Protein AF-A0A7S3N6K5-F1 (afdb_monomer_lite)

Structure (mmCIF, N/CA/C/O backbone):
data_AF-A0A7S3N6K5-F1
#
_entry.id   AF-A0A7S3N6K5-F1
#
loop_
_atom_site.group_PDB
_atom_site.id
_atom_site.type_symbol
_atom_site.label_atom_id
_atom_site.label_alt_id
_atom_site.label_comp_id
_atom_site.label_asym_id
_atom_site.label_entity_id
_atom_site.label_seq_id
_atom_site.pdbx_PDB_ins_code
_atom_site.Cartn_x
_atom_site.Cartn_y
_atom_site.Cartn_z
_atom_site.occupancy
_atom_site.B_iso_or_equiv
_atom_site.auth_seq_id
_atom_site.auth_comp_id
_atom_site.auth_asym_id
_atom_site.auth_atom_id
_atom_site.pdbx_PDB_model_num
ATOM 1 N N . ALA A 1 1 ? -4.593 -6.592 -8.340 1.00 92.06 1 ALA A N 1
ATOM 2 C CA . ALA A 1 1 ? -4.758 -5.546 -7.316 1.00 92.06 1 ALA A CA 1
ATOM 3 C C . ALA A 1 1 ? -3.391 -4.955 -6.983 1.00 92.06 1 ALA A C 1
ATOM 5 O O . ALA A 1 1 ? -2.390 -5.570 -7.341 1.00 92.06 1 ALA A O 1
ATOM 6 N N . PHE A 1 2 ? -3.331 -3.772 -6.375 1.00 94.81 2 PHE A N 1
ATOM 7 C CA . PHE A 1 2 ? -2.085 -3.046 -6.118 1.00 94.81 2 PHE A CA 1
ATOM 8 C C . PHE A 1 2 ? -2.129 -2.334 -4.763 1.00 94.81 2 PHE A C 1
ATOM 10 O O . PHE A 1 2 ? -3.183 -1.854 -4.359 1.00 94.81 2 PHE A O 1
ATOM 17 N N . VAL A 1 3 ? -0.986 -2.231 -4.082 1.00 95.50 3 VAL A N 1
ATOM 18 C CA . VAL A 1 3 ? -0.843 -1.442 -2.851 1.00 95.50 3 VAL A CA 1
ATOM 19 C C . VAL A 1 3 ? 0.109 -0.280 -3.113 1.00 95.50 3 VAL A C 1
ATOM 21 O O . VAL A 1 3 ? 1.263 -0.493 -3.481 1.00 95.50 3 VAL A O 1
ATOM 24 N N . GLY A 1 4 ? -0.365 0.949 -2.917 1.00 93.94 4 GLY A N 1
ATOM 25 C CA . GLY A 1 4 ? 0.439 2.166 -3.001 1.00 93.94 4 GLY A CA 1
ATOM 26 C C . GLY A 1 4 ? 0.702 2.776 -1.627 1.00 93.94 4 GLY A C 1
ATOM 27 O O . GLY A 1 4 ? -0.124 2.669 -0.729 1.00 93.94 4 GLY A O 1
ATOM 28 N N . ASN A 1 5 ? 1.839 3.458 -1.465 1.00 92.31 5 ASN A N 1
ATOM 29 C CA . ASN A 1 5 ? 2.137 4.201 -0.235 1.00 92.31 5 ASN A CA 1
ATOM 30 C C . ASN A 1 5 ? 2.609 5.634 -0.478 1.00 92.31 5 ASN A C 1
ATOM 32 O O . ASN A 1 5 ? 2.053 6.553 0.103 1.00 92.31 5 ASN A O 1
ATOM 36 N N . ARG A 1 6 ? 3.642 5.858 -1.298 1.00 92.00 6 ARG A N 1
ATOM 37 C CA . ARG A 1 6 ? 4.212 7.202 -1.505 1.00 92.00 6 ARG A CA 1
ATOM 38 C C . ARG A 1 6 ? 3.355 8.023 -2.470 1.00 92.00 6 ARG A C 1
ATOM 40 O O . ARG A 1 6 ? 3.693 8.194 -3.634 1.00 92.00 6 ARG A O 1
ATOM 47 N N . ILE A 1 7 ? 2.227 8.487 -1.950 1.00 91.88 7 ILE A N 1
ATOM 48 C CA . ILE A 1 7 ? 1.296 9.441 -2.552 1.00 91.88 7 ILE A CA 1
ATOM 49 C C . ILE A 1 7 ? 1.279 10.651 -1.624 1.00 91.88 7 ILE A C 1
ATOM 51 O O . ILE A 1 7 ? 1.289 10.470 -0.406 1.00 91.88 7 ILE A O 1
ATOM 55 N N . SER A 1 8 ? 1.283 11.860 -2.184 1.00 90.00 8 SER A N 1
ATOM 56 C CA . SER A 1 8 ? 1.386 13.096 -1.404 1.00 90.00 8 SER A CA 1
ATOM 57 C C . SER A 1 8 ? 0.332 13.156 -0.302 1.00 90.00 8 SER A C 1
ATOM 59 O O . SER A 1 8 ? -0.826 12.834 -0.563 1.00 90.00 8 SER A O 1
ATOM 61 N N . ASN A 1 9 ? 0.699 13.576 0.911 1.00 82.94 9 ASN A N 1
ATOM 62 C CA . ASN A 1 9 ? -0.202 13.500 2.073 1.00 82.94 9 ASN A CA 1
ATOM 63 C C . ASN A 1 9 ? -1.521 14.259 1.856 1.00 82.94 9 ASN A C 1
ATOM 65 O O . ASN A 1 9 ? -2.594 13.724 2.140 1.00 82.94 9 ASN A O 1
ATOM 69 N N . ASP A 1 10 ? -1.464 15.447 1.254 1.00 84.00 10 ASP A N 1
ATOM 70 C CA . ASP A 1 10 ? -2.658 16.218 0.892 1.00 84.00 10 ASP A CA 1
ATOM 71 C C . ASP A 1 10 ? -3.525 15.492 -0.136 1.00 84.00 10 ASP A C 1
ATOM 73 O O . ASP A 1 10 ? -4.756 15.574 -0.111 1.00 84.00 10 ASP A O 1
ATOM 77 N N . TYR A 1 11 ? -2.886 14.756 -1.046 1.00 87.06 11 TYR A N 1
ATOM 78 C CA . TYR A 1 11 ? -3.584 13.963 -2.042 1.00 87.06 11 TYR A CA 1
ATOM 79 C C . TYR A 1 11 ? -4.215 12.724 -1.413 1.00 87.06 11 TYR A C 1
ATOM 81 O O . TYR A 1 11 ? -5.400 12.499 -1.628 1.00 87.06 11 TYR A O 1
ATOM 89 N N . LYS A 1 12 ? -3.505 11.999 -0.535 1.00 88.00 12 LYS A N 1
ATOM 90 C CA . LYS A 1 12 ? -4.086 10.917 0.276 1.00 88.00 12 LYS A CA 1
ATOM 91 C C . LYS A 1 12 ? -5.298 11.398 1.073 1.00 88.00 12 LYS A C 1
ATOM 93 O O . LYS A 1 12 ? -6.321 10.724 1.076 1.00 88.00 12 LYS A O 1
ATOM 98 N N . ALA A 1 13 ? -5.222 12.569 1.710 1.00 85.06 13 ALA A N 1
ATOM 99 C CA . ALA A 1 13 ? -6.326 13.126 2.494 1.00 85.06 13 ALA A CA 1
ATOM 100 C C . ALA A 1 13 ? -7.565 13.444 1.632 1.00 85.06 13 ALA A C 1
ATOM 102 O O . ALA A 1 13 ? -8.698 13.144 2.027 1.00 85.06 13 ALA A O 1
ATOM 103 N N . LYS A 1 14 ? -7.356 14.008 0.433 1.00 87.25 14 LYS A N 1
ATOM 104 C CA . LYS A 1 14 ? -8.427 14.257 -0.547 1.00 87.25 14 LYS A CA 1
ATOM 105 C C . LYS A 1 14 ? -9.008 12.951 -1.086 1.00 87.25 14 LYS A C 1
ATOM 107 O O . LYS A 1 14 ? -10.224 12.783 -1.082 1.00 87.25 14 LYS A O 1
ATOM 112 N N . MET A 1 15 ? -8.148 12.017 -1.490 1.00 86.50 15 MET A N 1
ATOM 113 C CA . MET A 1 15 ? -8.550 10.712 -2.014 1.00 86.50 15 MET A CA 1
ATOM 114 C C . MET A 1 15 ? -9.334 9.912 -0.986 1.00 86.50 15 MET A C 1
ATOM 116 O O . MET A 1 15 ? -10.384 9.389 -1.326 1.00 86.50 15 MET A O 1
ATOM 120 N N . ARG A 1 16 ? -8.901 9.898 0.277 1.00 84.00 16 ARG A N 1
ATOM 121 C CA . ARG A 1 16 ? -9.639 9.258 1.369 1.00 84.00 16 ARG A CA 1
ATOM 122 C C . ARG A 1 16 ? -11.065 9.780 1.467 1.00 84.00 16 ARG A C 1
ATOM 124 O O . ARG A 1 16 ? -11.998 8.994 1.537 1.00 84.00 16 ARG A O 1
ATOM 131 N N . THR A 1 17 ? -11.231 11.101 1.458 1.00 84.88 17 THR A N 1
ATOM 132 C CA . THR A 1 17 ? -12.557 11.729 1.551 1.00 84.88 17 THR A CA 1
ATOM 133 C C . THR A 1 17 ? -13.433 11.394 0.341 1.00 84.88 17 THR A C 1
ATOM 135 O O . THR A 1 17 ? -14.644 11.260 0.480 1.00 84.88 17 THR A O 1
ATOM 138 N N . GLN A 1 18 ? -12.837 11.278 -0.847 1.00 87.62 18 GLN A N 1
ATOM 139 C CA . GLN A 1 18 ? -13.583 11.122 -2.095 1.00 87.62 18 GLN A CA 1
ATOM 140 C C . GLN A 1 18 ? -13.839 9.661 -2.495 1.00 87.62 18 GLN A C 1
ATOM 142 O O . GLN A 1 18 ? -14.874 9.363 -3.086 1.00 87.62 18 GLN A O 1
ATOM 147 N N . TYR A 1 19 ? -12.898 8.765 -2.208 1.00 88.00 19 TYR A N 1
ATOM 148 C CA . TYR A 1 19 ? -12.863 7.397 -2.727 1.00 88.00 19 TYR A CA 1
ATOM 149 C C . TYR A 1 19 ? -12.609 6.335 -1.654 1.00 88.00 19 TYR A C 1
ATOM 151 O O . TYR A 1 19 ? -12.766 5.158 -1.955 1.00 88.00 19 TYR A O 1
ATOM 159 N N . GLY A 1 20 ? -12.219 6.723 -0.436 1.00 88.44 20 GLY A N 1
ATOM 160 C CA . GLY A 1 20 ? -11.698 5.792 0.564 1.00 88.44 20 GLY A CA 1
ATOM 161 C C . GLY A 1 20 ? -10.231 5.422 0.329 1.00 88.44 20 GLY A C 1
ATOM 162 O O . GLY A 1 20 ? -9.542 6.010 -0.509 1.00 88.44 20 GLY A O 1
ATOM 163 N N . TYR A 1 21 ? -9.735 4.455 1.099 1.00 89.31 21 TYR A N 1
ATOM 164 C CA . TYR A 1 21 ? -8.404 3.877 0.915 1.00 89.31 21 TYR A CA 1
ATOM 165 C C . TYR A 1 21 ? -8.391 2.784 -0.150 1.00 89.31 21 TYR A C 1
ATOM 167 O O . TYR A 1 21 ? -7.319 2.471 -0.668 1.00 89.31 21 TYR A O 1
ATOM 175 N N . ASN A 1 22 ? -9.558 2.235 -0.502 1.00 93.31 22 ASN A N 1
ATOM 176 C CA . ASN A 1 22 ? -9.718 1.251 -1.561 1.00 93.31 22 ASN A CA 1
ATOM 177 C C . ASN A 1 22 ? -10.520 1.839 -2.718 1.00 93.31 22 ASN A C 1
ATOM 179 O O . ASN A 1 22 ? -11.657 2.274 -2.561 1.00 93.31 22 ASN A O 1
ATOM 183 N N . PHE A 1 23 ? -9.942 1.816 -3.911 1.00 93.62 23 PHE A N 1
ATOM 184 C CA . PHE A 1 23 ? -10.594 2.330 -5.108 1.00 93.62 23 PHE A CA 1
ATOM 185 C C . PHE A 1 23 ? -10.110 1.600 -6.351 1.00 93.62 23 PHE A C 1
ATOM 187 O O . PHE A 1 23 ? -9.051 0.973 -6.377 1.00 93.62 23 PHE A O 1
ATOM 194 N N . VAL A 1 24 ? -10.900 1.679 -7.409 1.00 95.00 24 VAL A N 1
ATOM 195 C CA . VAL A 1 24 ? -10.515 1.217 -8.734 1.00 95.00 24 VAL A CA 1
ATOM 196 C C . VAL A 1 24 ? -9.669 2.308 -9.385 1.00 95.00 24 VAL A C 1
ATOM 198 O O . VAL A 1 24 ? -10.148 3.413 -9.634 1.00 95.00 24 VAL A O 1
ATOM 201 N N . TRP A 1 25 ? -8.392 2.024 -9.628 1.00 94.62 25 TRP A N 1
ATOM 202 C CA . TRP A 1 25 ? -7.505 2.907 -10.370 1.00 94.62 25 TRP A CA 1
ATOM 203 C C . TRP A 1 25 ? -7.644 2.651 -11.869 1.00 94.62 25 TRP A C 1
ATOM 205 O O . TRP A 1 25 ? -7.181 1.637 -12.397 1.00 94.62 25 TRP A O 1
ATOM 215 N N . ASP A 1 26 ? -8.246 3.618 -12.548 1.00 91.19 26 ASP A N 1
ATOM 216 C CA . ASP A 1 26 ? -8.286 3.719 -13.995 1.00 91.19 26 ASP A CA 1
ATOM 217 C C . ASP A 1 26 ? -7.058 4.497 -14.468 1.00 91.19 26 ASP A C 1
ATOM 219 O O . ASP A 1 26 ? -7.044 5.733 -14.540 1.00 91.19 26 ASP A O 1
ATOM 223 N N . GLY A 1 27 ? -6.007 3.755 -14.814 1.00 84.25 27 GLY A N 1
ATOM 224 C CA . GLY A 1 27 ? -4.855 4.324 -15.502 1.00 84.25 27 GLY A CA 1
ATOM 225 C C . GLY A 1 27 ? -5.235 4.969 -16.844 1.00 84.25 27 GLY A C 1
ATOM 226 O O . GLY A 1 27 ? -6.381 4.935 -17.302 1.00 84.25 27 GLY A O 1
ATOM 227 N N . HIS A 1 28 ? -4.250 5.551 -17.530 1.00 83.62 28 HIS A N 1
ATOM 228 C CA . HIS A 1 28 ? -4.499 6.154 -18.837 1.00 83.62 28 HIS A CA 1
ATOM 229 C C . HIS A 1 28 ? -5.000 5.103 -19.844 1.00 83.62 28 HIS A C 1
ATOM 231 O O . HIS A 1 28 ? -4.279 4.174 -20.210 1.00 83.62 28 HIS A O 1
ATOM 237 N N . GLN A 1 29 ? -6.220 5.281 -20.357 1.00 79.25 29 GLN A N 1
ATOM 238 C CA . GLN A 1 29 ? -6.797 4.378 -21.350 1.00 79.25 29 GLN A CA 1
ATOM 239 C C . GLN A 1 29 ? -6.196 4.629 -22.734 1.00 79.25 29 GLN A C 1
ATOM 241 O O . GLN A 1 29 ? -6.624 5.516 -23.470 1.00 79.25 29 GLN A O 1
ATOM 246 N N . VAL A 1 30 ? -5.174 3.845 -23.079 1.00 80.25 30 VAL A N 1
ATOM 247 C CA . VAL A 1 30 ? -4.577 3.839 -24.426 1.00 80.25 30 VAL A CA 1
ATOM 248 C C . VAL A 1 30 ? -5.489 3.117 -25.427 1.00 80.25 30 VAL A C 1
ATOM 250 O O . VAL A 1 30 ? -5.613 3.549 -26.568 1.00 80.25 30 VAL A O 1
ATOM 253 N N . ASP A 1 31 ? -6.178 2.061 -24.985 1.00 82.44 31 ASP A N 1
ATOM 254 C CA . ASP A 1 31 ? -7.170 1.310 -25.759 1.00 82.44 31 ASP A CA 1
ATOM 255 C C . ASP A 1 31 ? -8.494 1.279 -24.985 1.00 82.44 31 ASP A C 1
ATOM 257 O O . ASP A 1 31 ? -8.589 0.654 -23.931 1.00 82.44 31 ASP A O 1
ATOM 261 N N . LYS A 1 32 ? -9.515 1.968 -25.508 1.00 79.88 32 LYS A N 1
ATOM 262 C CA . LYS A 1 32 ? -10.840 2.090 -24.873 1.00 79.88 32 LYS A CA 1
ATOM 263 C C . LYS A 1 32 ? -11.666 0.802 -24.928 1.00 79.88 32 LYS A C 1
ATOM 265 O O . LYS A 1 32 ? -12.714 0.738 -24.297 1.00 79.88 32 LYS A O 1
ATOM 270 N N . SER A 1 33 ? -11.233 -0.195 -25.702 1.00 83.62 33 SER A N 1
ATOM 271 C CA . SER A 1 33 ? -11.921 -1.488 -25.799 1.00 83.62 33 SER A CA 1
ATOM 272 C C . SER A 1 33 ? -11.538 -2.459 -24.681 1.00 83.62 33 SER A C 1
ATOM 274 O O . SER A 1 33 ? -12.186 -3.493 -24.525 1.00 83.62 33 SER A O 1
ATOM 276 N N . LYS A 1 34 ? -10.499 -2.137 -23.900 1.00 82.81 34 LYS A N 1
ATOM 277 C CA . LYS A 1 34 ? -9.986 -2.990 -22.829 1.00 82.81 34 LYS A CA 1
ATOM 278 C C . LYS A 1 34 ? -10.171 -2.338 -21.474 1.00 82.81 34 LYS A C 1
ATOM 280 O O . LYS A 1 34 ? -9.830 -1.172 -21.280 1.00 82.81 34 LYS A O 1
ATOM 285 N N . ASP A 1 35 ? -10.643 -3.141 -20.532 1.00 86.00 35 ASP A N 1
ATOM 286 C CA . ASP A 1 35 ? -10.569 -2.795 -19.126 1.00 86.00 35 ASP A CA 1
ATOM 287 C C . ASP A 1 35 ? -9.127 -2.988 -18.637 1.00 86.00 35 ASP A C 1
ATOM 289 O O . ASP A 1 35 ? -8.580 -4.090 -18.684 1.00 86.00 35 ASP A O 1
ATOM 293 N N . ASN A 1 36 ? -8.507 -1.887 -18.218 1.00 86.94 36 ASN A N 1
ATOM 294 C CA . ASN A 1 36 ? -7.164 -1.859 -17.636 1.00 86.94 36 ASN A CA 1
ATOM 295 C C . ASN A 1 36 ? -7.201 -1.336 -16.193 1.00 86.94 36 ASN A C 1
ATOM 297 O O . ASN A 1 36 ? -6.199 -0.822 -15.690 1.00 86.94 36 ASN A O 1
ATOM 301 N N . SER A 1 37 ? -8.374 -1.394 -15.568 1.00 91.12 37 SER A N 1
ATOM 302 C CA . SER A 1 37 ? -8.589 -0.933 -14.212 1.00 91.12 37 SER A CA 1
ATOM 303 C C . SER A 1 37 ? -7.983 -1.897 -13.197 1.00 91.12 37 SER A C 1
ATOM 305 O O . SER A 1 37 ? -7.874 -3.110 -13.411 1.00 91.12 37 SER A O 1
ATOM 307 N N . LEU A 1 38 ? -7.529 -1.346 -12.076 1.00 93.19 38 LEU A N 1
ATOM 308 C CA . LEU A 1 38 ? -6.886 -2.105 -11.011 1.00 93.19 38 LEU A CA 1
ATOM 309 C C . LEU A 1 38 ? -7.494 -1.720 -9.673 1.00 93.19 38 LEU A C 1
ATOM 311 O O . LEU A 1 38 ? -7.437 -0.560 -9.282 1.00 93.19 38 LEU A O 1
ATOM 315 N N . LEU A 1 39 ? -7.996 -2.701 -8.922 1.00 94.88 39 LEU A N 1
ATOM 316 C CA . LEU A 1 39 ? -8.293 -2.475 -7.510 1.00 94.88 39 LEU A CA 1
ATOM 317 C C . LEU A 1 39 ? -6.997 -2.092 -6.788 1.00 94.88 39 LEU A C 1
ATOM 319 O O . LEU A 1 39 ? -6.016 -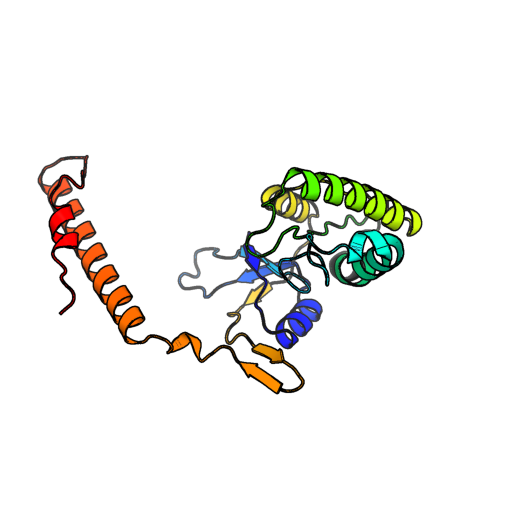2.845 -6.815 1.00 94.88 39 LEU A O 1
ATOM 323 N N . MET A 1 40 ? -7.010 -0.924 -6.166 1.00 95.12 40 MET A N 1
ATOM 324 C CA . MET A 1 40 ? -5.882 -0.315 -5.494 1.00 95.12 40 MET A CA 1
ATOM 325 C C . MET A 1 40 ? -6.236 -0.044 -4.038 1.00 95.12 40 MET A C 1
ATOM 327 O O . MET A 1 40 ? -7.315 0.455 -3.739 1.00 95.12 40 MET A O 1
ATOM 331 N N . HIS A 1 41 ? -5.294 -0.352 -3.155 1.00 94.69 41 HIS A N 1
ATOM 332 C CA . HIS A 1 41 ? -5.303 0.065 -1.764 1.00 94.69 41 HIS A CA 1
ATOM 333 C C . HIS A 1 41 ? -4.183 1.084 -1.539 1.00 94.69 41 HIS A C 1
ATOM 335 O O . HIS A 1 41 ? -3.046 0.859 -1.962 1.00 94.69 41 HIS A O 1
ATOM 341 N N . VAL A 1 42 ? -4.475 2.193 -0.867 1.00 93.50 42 VAL A N 1
ATOM 342 C CA . VAL A 1 42 ? -3.470 3.179 -0.458 1.00 93.50 42 VAL A CA 1
ATOM 343 C C . VAL A 1 42 ? -3.243 3.077 1.039 1.00 93.50 42 VAL A C 1
ATOM 345 O O . VAL A 1 42 ? -4.169 3.293 1.810 1.00 93.50 42 VAL A O 1
ATOM 348 N N . LEU A 1 43 ? -1.997 2.820 1.440 1.00 91.94 43 LEU A N 1
ATOM 349 C CA . LEU A 1 43 ? -1.626 2.803 2.852 1.00 91.94 43 LEU A CA 1
ATOM 350 C C . LEU A 1 43 ? -1.880 4.169 3.493 1.00 91.94 43 LEU A C 1
ATOM 352 O O . LEU A 1 43 ? -1.527 5.222 2.943 1.00 91.94 43 LEU A O 1
ATOM 356 N N . GLN A 1 44 ? -2.439 4.125 4.693 1.00 86.44 44 GLN A N 1
ATOM 357 C CA . GLN A 1 44 ? -2.903 5.256 5.479 1.00 86.44 44 GLN A CA 1
ATOM 358 C C . GLN A 1 44 ? -1.745 6.196 5.799 1.00 86.44 44 GLN A C 1
ATOM 360 O O . GLN A 1 44 ? -1.840 7.404 5.575 1.00 86.44 44 GLN A O 1
ATOM 365 N N . TYR A 1 45 ? -0.634 5.624 6.259 1.00 80.75 45 TYR A N 1
ATOM 366 C CA . TYR A 1 45 ? 0.516 6.380 6.730 1.00 80.75 45 TYR A CA 1
ATOM 367 C C . TYR A 1 45 ? 1.804 5.972 6.013 1.00 80.75 45 TYR A C 1
ATOM 369 O O . TYR A 1 45 ? 2.269 6.682 5.117 1.00 80.75 45 TYR A O 1
ATOM 377 N N . PHE A 1 46 ? 2.361 4.814 6.369 1.00 86.44 46 PHE A N 1
ATOM 378 C CA . PHE A 1 46 ? 3.644 4.334 5.867 1.00 86.44 46 PHE A CA 1
ATOM 379 C C . PHE A 1 46 ? 3.628 2.813 5.662 1.00 86.44 46 PHE A C 1
ATOM 381 O O . PHE A 1 46 ? 2.628 2.157 5.928 1.00 86.44 46 PHE A O 1
ATOM 388 N N . TYR A 1 47 ? 4.729 2.239 5.172 1.00 90.50 47 TYR A N 1
ATOM 389 C CA . TYR A 1 47 ? 4.844 0.795 4.904 1.00 90.50 47 TYR A CA 1
ATOM 390 C C . TYR A 1 47 ? 5.296 -0.038 6.114 1.00 90.50 47 TYR A C 1
ATOM 392 O O . TYR A 1 47 ? 5.667 -1.201 5.962 1.00 90.50 47 TYR A O 1
ATOM 400 N N . ILE A 1 48 ? 5.278 0.561 7.302 1.00 87.19 48 ILE A N 1
ATOM 401 C CA . ILE A 1 48 ? 5.650 -0.070 8.570 1.00 87.19 48 ILE A CA 1
ATOM 402 C C . ILE A 1 48 ? 4.455 -0.014 9.522 1.00 87.19 48 ILE A C 1
ATOM 404 O O . ILE A 1 48 ? 3.456 0.647 9.227 1.00 87.19 48 ILE A O 1
ATOM 408 N N . LEU A 1 49 ? 4.577 -0.651 10.687 1.00 83.44 49 LEU A N 1
ATOM 409 C CA . LEU A 1 49 ? 3.588 -0.490 11.748 1.00 83.44 49 LEU A CA 1
ATOM 410 C C . LEU A 1 49 ? 3.393 0.996 12.107 1.00 83.44 49 LEU A C 1
ATOM 412 O O . LEU A 1 49 ? 4.381 1.714 12.269 1.00 83.44 49 LEU A O 1
ATOM 416 N N . PRO A 1 50 ? 2.154 1.475 12.308 1.00 77.81 50 PRO A N 1
ATOM 417 C CA . PRO A 1 50 ? 1.894 2.894 12.534 1.00 77.81 50 PRO A CA 1
ATOM 418 C C . PRO A 1 50 ? 2.770 3.474 13.647 1.00 77.81 50 PRO A C 1
ATOM 420 O O . PRO A 1 50 ? 2.684 3.052 14.800 1.00 77.81 50 PRO A O 1
ATOM 423 N N . ASN A 1 51 ? 3.618 4.439 13.284 1.00 70.88 51 ASN A N 1
ATOM 424 C CA . ASN A 1 51 ? 4.500 5.198 14.175 1.00 70.88 51 ASN A CA 1
ATOM 425 C C . ASN A 1 51 ? 5.505 4.399 15.019 1.00 70.88 51 ASN A C 1
ATOM 427 O O . ASN A 1 51 ? 6.051 4.964 15.965 1.00 70.88 51 ASN A O 1
ATOM 431 N N . VAL A 1 52 ? 5.789 3.127 14.709 1.00 72.81 52 VAL A N 1
ATOM 432 C CA . VAL A 1 52 ? 6.795 2.368 15.469 1.00 72.81 52 VAL A CA 1
ATOM 433 C C . VAL A 1 52 ? 7.548 1.358 14.602 1.00 72.81 52 VAL A C 1
ATOM 435 O O . VAL A 1 52 ? 6.967 0.675 13.762 1.00 72.81 52 VAL A O 1
ATOM 438 N N . ARG A 1 53 ? 8.857 1.224 14.844 1.00 71.31 53 ARG A N 1
ATOM 439 C CA . ARG A 1 53 ? 9.692 0.169 14.253 1.00 71.31 53 ARG A CA 1
AT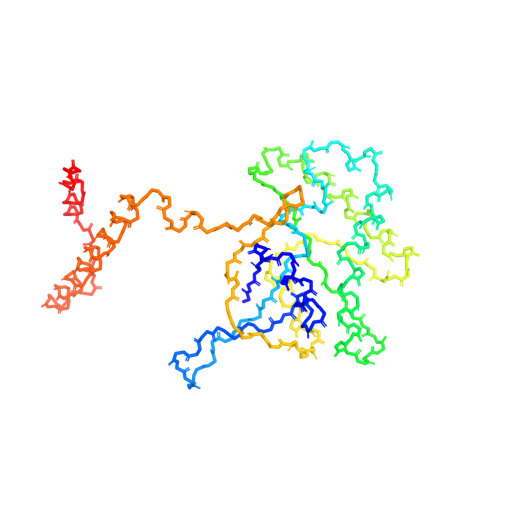OM 440 C C . ARG A 1 53 ? 9.650 -1.103 15.105 1.00 71.31 53 ARG A C 1
ATOM 442 O O . ARG A 1 53 ? 9.509 -1.050 16.321 1.00 71.31 53 ARG A O 1
ATOM 449 N N . PHE A 1 54 ? 9.800 -2.272 14.489 1.00 66.25 54 PHE A N 1
ATOM 450 C CA . PHE A 1 54 ? 9.691 -3.561 15.198 1.00 66.25 54 PHE A CA 1
ATOM 451 C C . PHE A 1 54 ? 10.848 -3.882 16.145 1.00 66.25 54 PHE A C 1
ATOM 453 O O . PHE A 1 54 ? 10.695 -4.649 17.105 1.00 66.25 54 PHE A O 1
ATOM 460 N N . ASP A 1 55 ? 12.027 -3.356 15.844 1.00 64.19 55 ASP A N 1
ATOM 461 C CA . ASP A 1 55 ? 13.202 -3.455 16.697 1.00 64.19 55 ASP A CA 1
ATOM 462 C C . ASP A 1 55 ? 13.108 -2.534 17.919 1.00 64.19 55 ASP A C 1
ATOM 464 O O . ASP A 1 55 ? 13.790 -2.784 18.915 1.00 64.19 55 ASP A O 1
ATOM 468 N N . ASP A 1 56 ? 12.193 -1.565 17.897 1.00 66.06 56 ASP A N 1
ATOM 469 C CA . ASP A 1 56 ? 11.911 -0.706 19.032 1.00 66.06 56 ASP A CA 1
ATOM 470 C C . ASP A 1 56 ? 11.295 -1.508 20.198 1.00 66.06 56 ASP A C 1
ATOM 472 O O . ASP A 1 56 ? 10.481 -2.431 20.037 1.00 66.06 56 ASP A O 1
ATOM 476 N N . GLN A 1 57 ? 11.712 -1.163 21.415 1.00 67.50 57 GLN A N 1
ATOM 477 C CA . GLN A 1 57 ? 11.078 -1.646 22.639 1.00 67.50 57 GLN A CA 1
ATOM 478 C C . GLN A 1 57 ? 9.805 -0.852 22.969 1.00 67.50 57 GLN A C 1
ATOM 480 O O . GLN A 1 57 ? 9.016 -1.309 23.797 1.00 67.50 57 GLN A O 1
ATOM 485 N N . PHE A 1 58 ? 9.573 0.282 22.297 1.00 70.06 58 PHE A N 1
ATOM 486 C CA . PHE A 1 58 ? 8.457 1.190 22.544 1.00 70.06 58 PHE A CA 1
ATOM 487 C C . PHE A 1 58 ? 7.085 0.502 22.532 1.00 70.06 58 PHE A C 1
ATOM 489 O O . PHE A 1 58 ? 6.331 0.690 23.487 1.00 70.06 58 PHE A O 1
ATOM 496 N N . ILE A 1 59 ? 6.780 -0.334 21.521 1.00 69.88 59 ILE A N 1
ATOM 497 C CA . ILE A 1 59 ? 5.501 -1.079 21.451 1.00 69.88 59 ILE A CA 1
ATOM 498 C C . ILE A 1 59 ? 5.279 -1.891 22.733 1.00 69.88 59 ILE A C 1
ATOM 500 O O . ILE A 1 59 ? 4.189 -1.876 23.289 1.00 69.88 59 ILE A O 1
ATOM 504 N N . TYR A 1 60 ? 6.311 -2.578 23.225 1.00 68.00 60 TYR A N 1
ATOM 505 C CA . TYR A 1 60 ? 6.192 -3.503 24.360 1.00 68.00 60 TYR A CA 1
ATOM 506 C C . TYR A 1 60 ? 6.056 -2.773 25.685 1.00 68.00 60 TYR A C 1
ATOM 508 O O . TYR A 1 60 ? 5.323 -3.216 26.562 1.00 68.00 60 TYR A O 1
ATOM 516 N N . GLN A 1 61 ? 6.754 -1.650 25.823 1.00 76.12 61 GLN A N 1
ATOM 517 C CA . GLN A 1 61 ? 6.703 -0.840 27.034 1.00 76.12 61 GLN A CA 1
ATOM 518 C C . GLN A 1 61 ? 5.411 -0.012 27.124 1.00 76.12 61 GLN A C 1
ATOM 520 O O . GLN A 1 61 ? 5.031 0.382 28.221 1.00 76.12 61 GLN A O 1
ATOM 525 N N . ASN A 1 62 ? 4.722 0.229 25.999 1.00 77.88 62 ASN A N 1
ATOM 526 C CA . ASN A 1 62 ? 3.564 1.129 25.908 1.00 77.88 62 ASN A CA 1
ATOM 527 C C . ASN A 1 62 ? 2.390 0.514 25.125 1.00 77.88 62 ASN A C 1
ATOM 529 O O . ASN A 1 62 ? 1.690 1.204 24.382 1.00 77.88 62 ASN A O 1
ATOM 533 N N . LEU A 1 63 ? 2.169 -0.793 25.276 1.00 79.25 63 LEU A N 1
ATOM 534 C CA . LEU A 1 63 ? 1.256 -1.568 24.429 1.00 79.25 63 LEU A CA 1
ATOM 535 C C . LEU A 1 63 ? -0.208 -1.100 24.512 1.00 79.25 63 LEU A C 1
ATOM 537 O O . LEU A 1 63 ? -0.910 -1.077 23.501 1.00 79.25 63 LEU A O 1
ATOM 541 N N . ASP A 1 64 ? -0.648 -0.655 25.692 1.00 77.94 64 ASP A N 1
ATOM 542 C CA . ASP A 1 64 ? -1.992 -0.102 25.899 1.00 77.94 64 ASP A CA 1
ATOM 543 C C 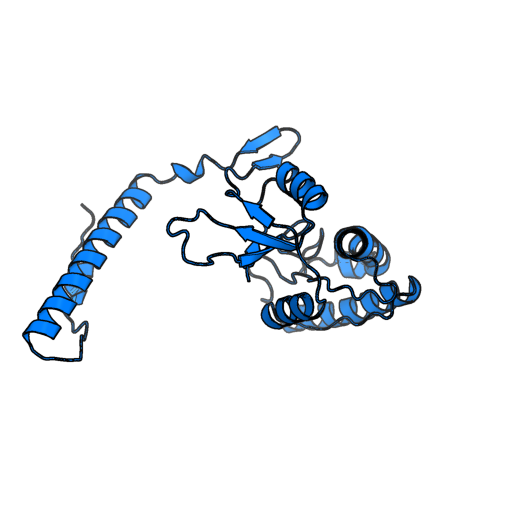. ASP A 1 64 ? -2.205 1.242 25.195 1.00 77.94 64 ASP A C 1
ATOM 545 O O . ASP A 1 64 ? -3.276 1.493 24.649 1.00 77.94 64 ASP A O 1
ATOM 549 N N . TYR A 1 65 ? -1.184 2.099 25.171 1.00 81.88 65 TYR A N 1
ATOM 550 C CA . TYR A 1 65 ? -1.228 3.341 24.401 1.00 81.88 65 TYR A CA 1
ATOM 551 C C . TYR A 1 65 ? -1.213 3.037 22.898 1.00 81.88 65 TYR A C 1
ATOM 553 O O . TYR A 1 65 ? -1.994 3.589 22.122 1.00 81.88 65 TYR A O 1
ATOM 561 N N . TYR A 1 66 ? -0.350 2.101 22.499 1.00 83.81 66 TYR A N 1
ATOM 562 C CA . TYR A 1 66 ? -0.161 1.722 21.109 1.00 83.81 66 TYR A CA 1
ATOM 563 C C . TYR A 1 66 ? -1.433 1.149 20.473 1.00 83.81 66 TYR A C 1
ATOM 565 O O . TYR A 1 66 ? -1.797 1.573 19.379 1.00 83.81 66 TYR A O 1
ATOM 573 N N . LYS A 1 67 ? -2.145 0.236 21.151 1.00 83.38 67 LYS A N 1
ATOM 574 C CA . LYS A 1 67 ? -3.367 -0.382 20.599 1.00 83.38 67 LYS A CA 1
ATOM 575 C C . LYS A 1 67 ? -4.488 0.638 20.353 1.00 83.38 67 LYS A C 1
ATOM 577 O O . LYS A 1 67 ? -5.179 0.539 19.343 1.00 83.38 67 LYS A O 1
ATOM 582 N N . GLY A 1 68 ? -4.633 1.637 21.230 1.00 84.62 68 GLY A N 1
ATOM 583 C CA . GLY A 1 68 ? -5.616 2.710 21.063 1.00 84.62 68 GLY A CA 1
ATOM 584 C C . GLY A 1 68 ? -5.287 3.592 19.860 1.00 84.62 68 GLY A C 1
ATOM 585 O O . GLY A 1 68 ? -6.117 3.750 18.969 1.00 84.62 68 GLY A O 1
ATOM 586 N N . MET A 1 69 ? -4.039 4.069 19.788 1.00 85.31 69 MET A N 1
ATOM 587 C CA . MET A 1 69 ? -3.538 4.846 18.649 1.00 85.31 69 MET A CA 1
ATOM 588 C C . MET A 1 69 ? -3.671 4.074 17.329 1.00 85.31 69 MET A C 1
ATOM 590 O O . MET A 1 69 ? -4.079 4.641 16.320 1.00 85.31 69 MET A O 1
ATOM 594 N N . PHE A 1 70 ? -3.342 2.782 17.330 1.00 87.25 70 PHE A N 1
ATOM 595 C CA . PHE A 1 70 ? -3.477 1.918 16.162 1.00 87.25 70 PHE A CA 1
ATOM 596 C C . PHE A 1 70 ? -4.926 1.870 15.664 1.00 87.25 70 PHE A C 1
ATOM 598 O O . PHE A 1 70 ? -5.174 2.041 14.471 1.00 87.25 70 PHE A O 1
ATOM 605 N N . PHE A 1 71 ? -5.884 1.666 16.573 1.00 89.12 71 PHE A N 1
ATOM 606 C CA . PHE A 1 71 ? -7.296 1.611 16.208 1.00 89.12 71 PHE A CA 1
ATOM 607 C C . PHE A 1 71 ? -7.740 2.913 15.534 1.00 89.12 71 PHE A C 1
ATOM 609 O O . PHE A 1 71 ? -8.401 2.885 14.498 1.00 89.12 71 PHE A O 1
ATOM 616 N N . ASP A 1 72 ? -7.323 4.049 16.084 1.00 88.00 72 ASP A N 1
ATOM 617 C CA . ASP A 1 72 ? -7.715 5.359 15.575 1.00 88.00 72 ASP A CA 1
ATOM 618 C C . ASP A 1 72 ? -7.066 5.683 14.215 1.00 88.00 72 ASP A C 1
ATOM 620 O O . ASP A 1 72 ? -7.705 6.314 13.372 1.00 88.00 72 ASP A O 1
ATOM 624 N N . LEU A 1 73 ? -5.827 5.233 13.974 1.00 86.69 73 LEU A N 1
ATOM 625 C CA . LEU A 1 73 ? -5.087 5.512 12.736 1.00 86.69 73 LEU A CA 1
ATOM 626 C C . LEU A 1 73 ? -5.402 4.553 11.582 1.00 86.69 73 LEU A C 1
ATOM 628 O O . LEU A 1 73 ? -5.392 4.985 10.431 1.00 86.69 73 LEU A O 1
ATOM 632 N N . GLU A 1 74 ? -5.672 3.278 11.869 1.00 89.31 74 GLU A N 1
ATOM 633 C CA . GLU A 1 74 ? -5.802 2.236 10.839 1.00 89.31 74 GLU A CA 1
ATOM 634 C C . GLU A 1 74 ? -7.213 1.648 10.745 1.00 89.31 74 GLU A C 1
ATOM 636 O O . GLU A 1 74 ? -7.693 1.362 9.649 1.00 89.31 74 GLU A O 1
ATOM 641 N N . VAL A 1 75 ? -7.909 1.481 11.876 1.00 91.12 75 VAL A N 1
ATOM 642 C CA . VAL A 1 75 ? -9.198 0.769 11.913 1.00 91.12 75 VAL A CA 1
ATOM 643 C C . VAL A 1 75 ? -10.376 1.715 11.711 1.00 91.12 75 VAL A C 1
ATOM 645 O O . VAL A 1 75 ? -11.191 1.490 10.815 1.00 91.12 75 VAL A O 1
ATOM 648 N N . SER A 1 76 ? -10.462 2.788 12.501 1.00 90.62 76 SER A N 1
ATOM 649 C CA . SER A 1 76 ? -11.537 3.786 12.402 1.00 90.62 76 SER A CA 1
ATOM 650 C C . SER A 1 76 ? -11.712 4.333 10.978 1.00 90.62 76 SER A C 1
ATOM 652 O O . SER A 1 76 ? -12.846 4.361 10.501 1.00 90.62 76 SER A O 1
ATOM 654 N N . PRO A 1 77 ? -10.643 4.664 10.225 1.00 88.94 77 PRO A N 1
ATOM 655 C CA . PRO A 1 77 ? -10.808 5.195 8.875 1.00 88.94 77 PRO A CA 1
ATOM 656 C C . PRO A 1 77 ? -11.381 4.180 7.872 1.00 88.94 77 PRO A C 1
ATOM 658 O O . PRO A 1 77 ? -12.124 4.566 6.972 1.00 88.94 77 PRO A O 1
ATOM 661 N N . VAL A 1 78 ? -11.080 2.885 8.031 1.00 90.75 78 VAL A N 1
ATOM 662 C CA . VAL A 1 78 ? -11.677 1.816 7.206 1.00 90.75 78 VAL A CA 1
ATOM 663 C C . VAL A 1 78 ? -13.149 1.624 7.562 1.00 90.75 78 VAL A C 1
ATOM 665 O O . VAL A 1 78 ? -13.980 1.430 6.677 1.00 90.75 78 VAL A O 1
ATOM 668 N N . ILE A 1 79 ? -13.492 1.706 8.850 1.00 90.75 79 ILE A N 1
ATOM 669 C CA . ILE A 1 79 ? -14.889 1.668 9.295 1.00 90.75 79 ILE A CA 1
ATOM 670 C C . ILE A 1 79 ? -15.675 2.820 8.662 1.00 90.75 79 ILE A C 1
ATOM 672 O O . ILE A 1 79 ? -16.751 2.581 8.117 1.00 90.75 79 ILE A O 1
ATOM 676 N N . ASP A 1 80 ? -15.136 4.039 8.688 1.00 89.38 80 ASP A N 1
ATOM 677 C CA . ASP A 1 80 ? -15.769 5.223 8.098 1.00 89.38 80 ASP A CA 1
ATOM 678 C C . ASP A 1 80 ? -15.969 5.077 6.581 1.00 89.38 80 ASP A C 1
ATOM 680 O O . ASP A 1 80 ? -17.060 5.350 6.075 1.00 89.38 80 ASP A O 1
ATOM 684 N N . GLU A 1 81 ? -14.957 4.580 5.863 1.00 88.69 81 GLU A N 1
ATOM 685 C CA . GLU A 1 81 ? -15.027 4.295 4.424 1.00 88.69 81 GLU A CA 1
ATOM 686 C C . GLU A 1 81 ? -16.144 3.301 4.095 1.00 88.69 81 GLU A C 1
ATOM 688 O O . GLU A 1 81 ? -17.051 3.604 3.317 1.00 88.69 81 GLU A O 1
ATOM 693 N N . ILE A 1 82 ? -16.116 2.117 4.712 1.00 89.00 82 ILE A N 1
ATOM 694 C CA . ILE A 1 82 ? -17.123 1.081 4.462 1.00 89.00 82 ILE A CA 1
ATOM 695 C C . ILE A 1 82 ? -18.507 1.583 4.884 1.00 89.00 82 ILE A C 1
ATOM 697 O O . ILE A 1 82 ? -19.497 1.332 4.198 1.00 89.00 82 ILE A O 1
ATOM 701 N N . ASN A 1 83 ? -18.597 2.362 5.965 1.00 89.56 83 ASN A N 1
ATOM 702 C CA . ASN A 1 83 ? -19.857 2.953 6.393 1.00 89.56 83 ASN A CA 1
ATOM 703 C C . ASN A 1 83 ? -20.459 3.914 5.370 1.00 89.56 83 ASN A C 1
ATOM 705 O O . ASN A 1 83 ? -21.681 3.915 5.220 1.00 89.56 83 ASN A O 1
ATOM 709 N N . ALA A 1 84 ? -19.625 4.696 4.688 1.00 87.50 84 ALA A N 1
ATOM 710 C CA . ALA A 1 84 ? -20.052 5.614 3.640 1.00 87.50 84 ALA A CA 1
ATOM 711 C C . ALA A 1 84 ? -20.451 4.887 2.343 1.00 87.50 84 ALA A C 1
ATOM 713 O O . ALA A 1 84 ? -21.331 5.360 1.626 1.00 87.50 84 ALA A O 1
ATOM 714 N N . LEU A 1 85 ? -19.833 3.737 2.050 1.00 86.94 85 LEU A N 1
ATOM 715 C CA . LEU A 1 85 ? -20.061 2.981 0.815 1.00 86.94 85 LEU A CA 1
ATOM 716 C C . LEU A 1 85 ? -21.217 1.973 0.893 1.00 86.94 85 LEU A C 1
ATOM 718 O O . LEU A 1 85 ? -21.728 1.558 -0.147 1.00 86.94 85 LEU A O 1
ATOM 722 N N . THR A 1 86 ? -21.641 1.555 2.091 1.00 83.44 86 THR A N 1
ATOM 723 C CA . THR A 1 86 ? -22.741 0.591 2.240 1.00 83.44 86 THR A CA 1
ATOM 724 C C . THR A 1 86 ? -23.750 0.955 3.328 1.00 83.44 86 THR A C 1
ATOM 726 O O . THR A 1 86 ? -23.407 1.327 4.454 1.00 83.44 86 THR A O 1
ATOM 729 N N . SER A 1 87 ? -25.033 0.766 3.000 1.00 81.88 87 SER A N 1
ATOM 730 C CA . SER A 1 87 ? -26.162 0.865 3.930 1.00 81.88 87 SER A CA 1
ATOM 731 C C . SER A 1 87 ? -26.456 -0.443 4.679 1.00 81.88 87 SER A C 1
ATOM 733 O O . SER A 1 87 ? -27.404 -0.484 5.463 1.00 81.88 87 SER A O 1
ATOM 735 N N . ASN A 1 88 ? -25.694 -1.519 4.437 1.00 76.94 88 ASN A N 1
ATOM 736 C CA . ASN A 1 88 ? -25.908 -2.813 5.092 1.00 76.94 88 ASN A CA 1
ATOM 737 C C . ASN A 1 88 ? -25.749 -2.699 6.611 1.00 76.94 88 ASN A C 1
ATOM 739 O O . ASN A 1 88 ? -24.846 -2.032 7.100 1.00 76.94 88 ASN A O 1
ATOM 743 N N . THR A 1 89 ? -26.606 -3.371 7.373 1.00 69.94 89 THR A N 1
ATOM 744 C CA . THR A 1 89 ? -26.557 -3.342 8.845 1.00 69.94 89 THR A CA 1
ATOM 745 C C . THR A 1 89 ? -25.526 -4.314 9.421 1.00 69.94 89 THR A C 1
ATOM 747 O O . THR A 1 89 ? -2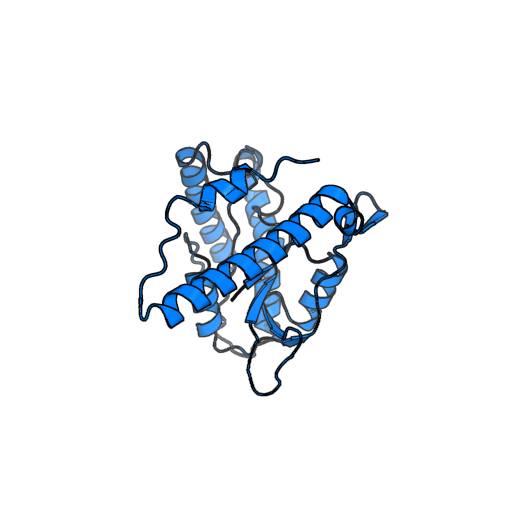4.983 -4.063 10.494 1.00 69.94 89 THR A O 1
ATOM 750 N N . THR A 1 90 ? -25.210 -5.393 8.701 1.00 74.12 90 THR A N 1
ATOM 751 C CA . THR A 1 90 ? -24.147 -6.355 9.027 1.00 74.12 90 THR A CA 1
ATOM 752 C C . THR A 1 90 ? -22.911 -6.041 8.193 1.00 74.12 90 THR A C 1
ATOM 754 O O . THR A 1 90 ? -22.759 -6.546 7.080 1.00 74.12 90 THR A O 1
ATOM 757 N N . LYS A 1 91 ? -22.067 -5.138 8.695 1.00 82.44 91 LYS A N 1
ATOM 758 C CA . LYS A 1 91 ? -20.856 -4.695 7.994 1.00 82.44 91 LYS A CA 1
ATOM 759 C C . LYS A 1 91 ? -19.653 -5.521 8.431 1.00 82.44 91 LYS A C 1
ATOM 761 O O . LYS A 1 91 ? -19.443 -5.726 9.626 1.00 82.44 91 LYS A O 1
ATOM 766 N N . GLU A 1 92 ? -18.868 -5.949 7.453 1.00 89.81 92 GLU A N 1
ATOM 767 C CA . GLU A 1 92 ? -17.553 -6.551 7.648 1.00 89.81 92 GLU A CA 1
ATOM 768 C C . GLU A 1 92 ? -16.479 -5.536 7.257 1.00 89.81 92 GLU A C 1
ATOM 770 O O . GLU A 1 92 ? -16.637 -4.781 6.296 1.00 89.81 92 GLU A O 1
ATOM 775 N N . TYR A 1 93 ? -15.391 -5.506 8.023 1.00 92.50 93 TYR A N 1
ATOM 776 C CA . TYR A 1 93 ? -14.291 -4.571 7.824 1.00 92.50 93 TYR A CA 1
ATOM 777 C C . TYR A 1 93 ? -12.991 -5.358 7.709 1.00 92.50 93 TYR A C 1
ATOM 779 O O . TYR A 1 93 ? -12.671 -6.176 8.573 1.00 92.50 93 TYR A O 1
ATOM 787 N N . HIS A 1 94 ? -12.226 -5.089 6.654 1.00 93.81 94 HIS A N 1
ATOM 788 C CA . HIS A 1 94 ? -10.918 -5.696 6.443 1.00 93.81 94 HIS A CA 1
ATOM 789 C C . HIS A 1 94 ? -9.849 -4.612 6.481 1.00 93.81 94 HIS A C 1
ATOM 791 O O . HIS A 1 94 ? -9.784 -3.752 5.603 1.00 93.81 94 HIS A O 1
ATOM 797 N N . VAL A 1 95 ? -9.001 -4.674 7.504 1.00 93.62 95 VAL A N 1
ATOM 798 C CA . VAL A 1 95 ? -7.875 -3.759 7.695 1.00 93.62 95 VAL A CA 1
ATOM 799 C C . VAL A 1 95 ? -6.596 -4.527 7.405 1.00 93.62 95 VAL A C 1
ATOM 801 O O . VAL A 1 95 ? -6.327 -5.555 8.027 1.00 93.62 95 VAL A O 1
ATOM 804 N N . MET A 1 96 ? -5.815 -4.042 6.444 1.00 93.12 96 MET A N 1
ATOM 805 C CA . MET A 1 96 ? -4.479 -4.565 6.187 1.00 93.12 96 MET A CA 1
ATOM 806 C C . MET A 1 96 ? -3.482 -3.857 7.096 1.00 93.12 96 MET A C 1
ATOM 808 O O . MET A 1 96 ? -3.482 -2.635 7.179 1.00 93.12 96 MET A O 1
ATOM 812 N N . ILE A 1 97 ? -2.602 -4.627 7.733 1.00 90.81 97 ILE A N 1
ATOM 813 C CA . ILE A 1 97 ? -1.550 -4.097 8.601 1.00 90.81 97 ILE A CA 1
ATOM 814 C C . ILE A 1 97 ? -0.201 -4.480 8.000 1.00 90.81 97 ILE A C 1
ATOM 816 O O . ILE A 1 97 ? 0.189 -5.649 8.078 1.00 90.81 97 ILE A O 1
ATOM 820 N N . PRO A 1 98 ? 0.529 -3.531 7.395 1.00 91.00 98 PRO A N 1
ATOM 821 C CA . PRO A 1 98 ? 1.900 -3.767 6.979 1.00 91.00 98 PRO A CA 1
ATOM 822 C C . PRO A 1 98 ? 2.780 -4.030 8.201 1.00 91.00 98 PRO A C 1
ATOM 824 O O . PRO A 1 98 ? 2.881 -3.218 9.120 1.00 91.00 98 PRO A O 1
ATOM 827 N N . VAL A 1 99 ? 3.438 -5.183 8.197 1.00 87.38 99 VAL A N 1
ATOM 828 C CA . VAL A 1 99 ? 4.379 -5.587 9.237 1.00 87.38 99 VAL A CA 1
ATOM 829 C C . VAL A 1 99 ? 5.748 -5.733 8.587 1.00 87.38 99 VAL A C 1
ATOM 831 O O . VAL A 1 99 ? 6.021 -6.711 7.896 1.00 87.38 99 VAL A O 1
ATOM 834 N N . GLY A 1 100 ? 6.610 -4.740 8.786 1.00 87.19 100 GLY A N 1
ATOM 835 C CA . GLY A 1 100 ? 7.960 -4.723 8.238 1.00 87.19 100 GLY A CA 1
ATOM 836 C C . GLY A 1 100 ? 8.638 -3.372 8.416 1.00 87.19 100 GLY A C 1
ATOM 837 O O . GLY A 1 100 ? 8.068 -2.465 9.014 1.00 87.19 100 GLY A O 1
ATOM 838 N N . ASP A 1 101 ? 9.870 -3.286 7.922 1.00 87.88 101 ASP A N 1
ATOM 839 C CA . ASP A 1 101 ? 10.664 -2.068 7.727 1.00 87.88 101 ASP A CA 1
ATOM 840 C C . ASP A 1 101 ? 11.833 -2.420 6.783 1.00 87.88 101 ASP A C 1
ATOM 842 O O . ASP A 1 101 ? 12.024 -3.592 6.423 1.00 87.88 101 ASP A O 1
ATOM 846 N N . ASP A 1 102 ? 12.623 -1.428 6.390 1.00 90.12 102 ASP A N 1
ATOM 847 C CA . ASP A 1 102 ? 13.866 -1.611 5.649 1.00 90.12 102 ASP A CA 1
ATOM 848 C C . ASP A 1 102 ? 14.767 -2.620 6.374 1.00 90.12 102 ASP A C 1
ATOM 850 O O . ASP A 1 102 ? 15.119 -2.444 7.541 1.00 90.12 102 ASP A O 1
ATOM 854 N N . PHE A 1 103 ? 15.145 -3.696 5.676 1.00 88.81 103 PHE A N 1
ATOM 855 C CA . PHE A 1 103 ? 15.937 -4.794 6.247 1.00 88.81 103 PHE A CA 1
ATOM 856 C C . PHE A 1 103 ? 15.307 -5.417 7.508 1.00 88.81 103 PHE A C 1
ATOM 858 O O . PHE A 1 103 ? 16.012 -5.885 8.402 1.00 88.81 103 PHE A O 1
ATOM 865 N N . GLY A 1 104 ? 13.974 -5.438 7.589 1.00 84.38 104 GLY A N 1
ATOM 866 C CA . GLY A 1 104 ? 13.241 -6.072 8.680 1.00 84.38 104 GLY A CA 1
ATOM 867 C C . GLY A 1 104 ? 13.495 -7.582 8.796 1.00 84.38 104 GLY A C 1
ATOM 868 O O . GLY A 1 104 ? 14.069 -8.225 7.920 1.00 84.38 104 GLY A O 1
ATOM 869 N N . PHE A 1 105 ? 13.029 -8.168 9.901 1.00 87.81 105 PHE A N 1
ATOM 870 C CA . PHE A 1 105 ? 13.055 -9.618 10.160 1.00 87.81 105 PHE A CA 1
ATOM 871 C C . PHE A 1 105 ? 14.441 -10.288 10.250 1.00 87.81 105 PHE A C 1
ATOM 873 O O . PHE A 1 105 ? 14.508 -11.514 10.318 1.00 87.81 105 PHE A O 1
ATOM 880 N N . VAL A 1 106 ? 15.547 -9.536 10.372 1.00 88.69 106 VAL A N 1
ATOM 881 C CA . VAL A 1 106 ? 16.895 -10.113 10.611 1.00 88.69 106 VAL A CA 1
ATOM 882 C C . VAL A 1 106 ? 16.903 -11.058 11.819 1.00 88.69 106 VAL A C 1
ATOM 884 O O . VAL A 1 106 ? 17.499 -12.132 11.776 1.00 88.69 106 VAL A O 1
ATOM 887 N N . LYS A 1 107 ? 16.190 -10.694 12.894 1.00 87.25 107 LYS A N 1
ATOM 888 C CA . LYS A 1 107 ? 15.930 -11.562 14.056 1.00 87.25 107 LYS A CA 1
ATOM 889 C C . LYS A 1 107 ? 14.509 -12.128 14.004 1.00 87.25 107 LYS A C 1
ATOM 891 O O . LYS A 1 107 ? 13.710 -11.872 14.903 1.00 87.25 107 LYS A O 1
ATOM 896 N N . GLY A 1 108 ? 14.205 -12.894 12.954 1.00 88.62 108 GLY A N 1
ATOM 897 C CA . GLY A 1 108 ? 12.853 -13.364 12.623 1.00 88.62 108 GLY A CA 1
ATOM 898 C C . GLY A 1 108 ? 12.055 -13.897 13.814 1.00 88.62 108 GLY A C 1
ATOM 899 O O . GLY A 1 108 ? 10.971 -13.391 14.075 1.00 88.62 108 GLY A O 1
ATOM 900 N N . LYS A 1 109 ? 12.612 -14.829 14.605 1.00 90.62 109 LYS A N 1
ATOM 901 C CA . LYS A 1 109 ? 11.915 -15.383 15.783 1.00 90.62 109 LYS A CA 1
ATOM 902 C C . LYS A 1 109 ? 11.438 -14.295 16.751 1.00 90.62 109 LYS A C 1
ATOM 904 O O . LYS A 1 109 ? 10.281 -14.300 17.142 1.00 90.62 109 LYS A O 1
ATOM 909 N N . GLN A 1 110 ? 12.315 -13.355 17.109 1.00 85.81 110 GLN A N 1
ATOM 910 C CA . GLN A 1 110 ? 11.959 -12.278 18.036 1.00 85.81 110 GLN A CA 1
ATOM 911 C C . GLN A 1 110 ? 10.865 -11.389 17.452 1.00 85.81 110 GLN A C 1
ATOM 913 O O . GLN A 1 110 ? 10.019 -10.927 18.198 1.00 85.81 110 GLN A O 1
ATOM 918 N N . VAL A 1 111 ? 10.871 -11.156 16.138 1.00 84.81 111 VAL A N 1
ATOM 919 C CA . VAL A 1 111 ? 9.831 -10.372 15.460 1.00 84.81 111 VAL A CA 1
ATOM 920 C C . VAL A 1 111 ? 8.496 -11.124 15.429 1.00 84.81 111 VAL A C 1
ATOM 922 O O . VAL A 1 111 ? 7.468 -10.516 15.694 1.00 84.81 111 VAL A O 1
ATOM 925 N N . PHE A 1 112 ? 8.484 -12.436 15.185 1.00 90.81 112 PHE A N 1
ATOM 926 C CA . PHE A 1 112 ? 7.246 -13.227 15.206 1.00 90.81 112 PHE A CA 1
ATOM 927 C C . PHE A 1 112 ? 6.660 -13.378 16.616 1.00 90.81 112 PHE A C 1
ATOM 929 O O . PHE A 1 112 ? 5.479 -13.102 16.794 1.00 90.81 112 PHE A O 1
ATOM 936 N N . ASP A 1 113 ? 7.480 -13.662 17.639 1.00 89.56 113 ASP A N 1
ATOM 937 C CA . ASP A 1 113 ? 7.027 -13.711 19.047 1.00 89.56 113 ASP A CA 1
ATOM 938 C C . ASP A 1 113 ? 6.337 -12.391 19.471 1.00 89.56 113 ASP A C 1
ATOM 940 O O . ASP A 1 113 ? 5.440 -12.348 20.315 1.00 89.56 113 ASP A O 1
ATOM 944 N N . LYS A 1 114 ? 6.810 -11.291 18.887 1.00 84.88 114 LYS A N 1
ATOM 945 C CA . LYS A 1 114 ? 6.343 -9.920 19.066 1.00 84.88 114 LYS A CA 1
ATOM 946 C C . LYS A 1 114 ? 5.021 -9.652 18.329 1.00 84.88 114 LYS A C 1
ATOM 948 O O . LYS A 1 114 ? 4.103 -9.068 18.906 1.00 84.88 114 LYS A O 1
ATOM 953 N N . ILE A 1 115 ? 4.899 -10.108 17.082 1.00 89.19 115 ILE A N 1
ATOM 954 C CA . ILE A 1 115 ? 3.655 -10.016 16.304 1.00 89.19 115 ILE A CA 1
ATOM 955 C C . ILE A 1 115 ? 2.548 -10.853 16.953 1.00 89.19 115 ILE A C 1
ATOM 957 O O . ILE A 1 115 ? 1.421 -10.377 17.054 1.00 89.19 115 ILE A O 1
ATOM 961 N N . ASP A 1 116 ? 2.862 -12.043 17.465 1.00 92.38 116 ASP A N 1
ATOM 962 C CA . ASP A 1 116 ? 1.888 -12.902 18.147 1.00 92.38 116 ASP A CA 1
ATOM 963 C C . ASP A 1 116 ? 1.266 -12.200 19.365 1.00 92.38 116 ASP A C 1
ATOM 965 O O . ASP A 1 116 ? 0.054 -12.259 19.581 1.00 92.38 116 ASP A O 1
ATOM 969 N N . GLN A 1 117 ? 2.072 -11.459 20.133 1.00 88.94 117 GLN A N 1
ATOM 970 C CA . GLN A 1 117 ? 1.568 -10.631 21.232 1.00 88.94 117 GLN A CA 1
ATOM 971 C C . GLN A 1 117 ? 0.678 -9.493 20.726 1.00 88.94 117 GLN A C 1
ATOM 973 O O . GLN A 1 117 ? -0.389 -9.257 21.294 1.00 88.94 117 GLN A O 1
ATOM 978 N N . LEU A 1 118 ? 1.087 -8.804 19.655 1.00 88.06 118 LEU A N 1
ATOM 979 C CA . LEU A 1 118 ? 0.293 -7.734 19.051 1.00 88.06 118 LEU A CA 1
ATOM 980 C C . LEU A 1 118 ? -1.075 -8.246 18.574 1.00 88.06 118 LEU A C 1
ATOM 982 O O . LEU A 1 118 ? -2.085 -7.600 18.843 1.00 88.06 118 LEU A O 1
ATOM 986 N N . ILE A 1 119 ? -1.125 -9.421 17.940 1.00 93.19 119 ILE A N 1
ATOM 987 C CA . ILE A 1 119 ? -2.367 -10.071 17.496 1.00 93.19 119 ILE A CA 1
ATOM 988 C C . ILE A 1 119 ? -3.348 -10.209 18.665 1.00 93.19 119 ILE A C 1
ATOM 990 O O . ILE A 1 119 ? -4.493 -9.771 18.561 1.00 93.19 119 ILE A O 1
ATOM 994 N N . VAL A 1 120 ? -2.895 -10.755 19.798 1.00 93.56 120 VAL A N 1
ATOM 995 C CA . VAL A 1 120 ? -3.741 -10.936 20.990 1.00 93.56 120 VAL A CA 1
ATOM 996 C C . VAL A 1 120 ? -4.286 -9.598 21.497 1.00 93.56 120 VAL A C 1
ATOM 998 O O . VAL A 1 120 ? -5.466 -9.494 21.833 1.00 93.56 120 VAL A O 1
ATOM 1001 N N . GLN A 1 121 ? -3.454 -8.555 21.529 1.00 90.31 121 GLN A N 1
ATOM 1002 C CA . GLN A 1 121 ? -3.881 -7.240 22.011 1.00 90.31 121 GLN A CA 1
ATOM 1003 C C . GLN A 1 121 ? -4.885 -6.563 21.087 1.00 90.31 121 GLN A C 1
ATOM 1005 O O . GLN A 1 121 ? -5.852 -5.981 21.574 1.00 90.31 121 GLN A O 1
ATOM 1010 N N . LEU A 1 122 ? -4.689 -6.656 19.772 1.00 91.94 122 LEU A N 1
ATOM 1011 C CA . LEU A 1 122 ? -5.614 -6.078 18.800 1.00 91.94 122 LEU A CA 1
ATOM 1012 C C . LEU A 1 122 ? -6.969 -6.798 18.809 1.00 91.94 122 LEU A C 1
ATOM 1014 O O . LEU A 1 122 ? -8.001 -6.138 18.711 1.00 91.94 122 LEU A O 1
ATOM 1018 N N . VAL A 1 123 ? -6.988 -8.123 19.008 1.00 94.75 123 VAL A N 1
ATOM 1019 C CA . VAL A 1 123 ? -8.238 -8.876 19.220 1.00 94.75 123 VAL A CA 1
ATOM 1020 C C . VAL A 1 123 ? -8.961 -8.385 20.476 1.00 94.75 123 VAL A C 1
ATOM 1022 O O . VAL A 1 123 ? -10.155 -8.092 20.425 1.00 94.75 123 VAL A O 1
ATOM 1025 N N . ASN A 1 124 ? -8.245 -8.250 21.596 1.00 93.19 124 ASN A N 1
ATOM 1026 C CA . ASN A 1 124 ? -8.831 -7.775 22.850 1.00 93.19 124 ASN A CA 1
ATOM 1027 C C . ASN A 1 124 ? -9.366 -6.338 22.738 1.00 93.19 124 ASN A C 1
ATOM 1029 O O . ASN A 1 124 ? -10.456 -6.059 23.234 1.00 93.19 124 ASN A O 1
ATOM 1033 N N . GLU A 1 125 ? -8.631 -5.442 22.075 1.00 92.44 125 GLU A N 1
ATOM 1034 C CA . GLU A 1 125 ? -9.043 -4.050 21.850 1.00 92.44 125 GLU A CA 1
ATOM 1035 C C . GLU A 1 125 ? -10.269 -3.954 20.935 1.00 92.44 125 GLU A C 1
ATOM 1037 O O . GLU A 1 125 ? -11.221 -3.241 21.242 1.00 92.44 125 GLU A O 1
ATOM 1042 N N . GLY A 1 126 ? -10.303 -4.706 19.834 1.00 93.38 126 GLY A N 1
ATOM 1043 C CA . GLY A 1 126 ? -11.473 -4.723 18.958 1.00 93.38 126 GLY A CA 1
ATOM 1044 C C . GLY A 1 126 ? -12.720 -5.264 19.667 1.00 93.38 126 GLY A C 1
ATOM 1045 O O . GLY A 1 126 ? -13.794 -4.662 19.594 1.00 93.38 126 GLY A O 1
ATOM 1046 N N . ASN A 1 127 ? -12.571 -6.344 20.441 1.00 93.31 127 ASN A N 1
ATOM 1047 C CA . ASN A 1 127 ? -13.667 -6.918 21.223 1.00 93.31 127 ASN A CA 1
ATOM 1048 C C . ASN A 1 127 ? -14.146 -5.977 22.345 1.00 93.31 127 ASN A C 1
ATOM 1050 O O . ASN A 1 127 ? -15.353 -5.872 22.571 1.00 93.31 127 ASN A O 1
ATOM 1054 N N . SER A 1 128 ? -13.244 -5.249 23.020 1.00 93.19 128 SER A N 1
ATOM 1055 C CA . SER A 1 128 ? -13.618 -4.249 24.038 1.00 93.19 128 SER A CA 1
ATOM 1056 C C . SER A 1 128 ? -14.433 -3.097 23.433 1.00 93.19 128 SER A C 1
ATOM 1058 O O . SER A 1 128 ? -15.365 -2.589 24.061 1.00 93.19 128 SER A O 1
ATOM 1060 N N . ARG A 1 129 ? -14.159 -2.762 22.165 1.00 92.06 129 ARG A N 1
ATOM 1061 C CA . ARG A 1 129 ? -14.926 -1.817 21.339 1.00 92.06 129 ARG A CA 1
ATOM 1062 C C . ARG A 1 129 ? -16.169 -2.431 20.676 1.00 92.06 129 ARG A C 1
ATOM 1064 O O . ARG A 1 129 ? -16.827 -1.756 19.889 1.00 92.06 129 ARG A O 1
ATOM 1071 N N . LYS A 1 130 ? -16.547 -3.662 21.046 1.00 92.38 130 LYS A N 1
ATOM 1072 C CA . LYS A 1 130 ? -17.737 -4.404 20.577 1.00 92.38 130 LYS A CA 1
ATOM 1073 C C . LYS A 1 130 ? -17.700 -4.835 19.105 1.00 92.38 130 LYS A C 1
ATOM 1075 O O . LYS A 1 130 ? -18.751 -5.096 18.522 1.00 92.38 130 LYS A O 1
ATOM 1080 N N . PHE A 1 131 ? -16.516 -4.962 18.515 1.00 91.31 131 PHE A N 1
ATOM 1081 C CA . PHE A 1 131 ? -16.341 -5.620 17.220 1.00 91.31 131 PHE A CA 1
ATOM 1082 C C . PHE A 1 131 ? -16.088 -7.113 17.424 1.00 91.31 131 PHE A C 1
ATOM 1084 O O . PHE A 1 131 ? -15.320 -7.480 18.306 1.00 91.31 131 PHE A O 1
ATOM 1091 N N . ASN A 1 132 ? -16.674 -7.978 16.593 1.00 93.94 132 ASN A N 1
ATOM 1092 C CA . ASN A 1 132 ? -16.309 -9.398 16.559 1.00 93.94 132 ASN A CA 1
ATOM 1093 C C . ASN A 1 132 ? -14.970 -9.560 15.820 1.00 93.94 132 ASN A C 1
ATOM 1095 O O . ASN A 1 132 ? -14.946 -9.732 14.601 1.00 93.94 132 ASN A O 1
ATOM 1099 N N . THR A 1 133 ? -13.861 -9.406 16.543 1.00 95.00 133 THR A N 1
ATOM 1100 C CA . THR A 1 133 ? -12.553 -9.133 15.932 1.00 95.00 133 THR A CA 1
ATOM 1101 C C . THR A 1 133 ? -11.722 -10.397 15.764 1.00 95.00 133 THR A C 1
ATOM 1103 O O . THR A 1 133 ? -11.493 -11.136 16.719 1.00 95.00 133 THR A O 1
ATOM 1106 N N . ILE A 1 134 ? -11.194 -10.597 14.555 1.00 95.75 134 ILE A N 1
ATOM 1107 C CA . ILE A 1 134 ? -10.182 -11.612 14.250 1.00 95.75 134 ILE A CA 1
ATOM 1108 C C . ILE A 1 134 ? -8.963 -10.898 13.674 1.00 95.75 134 ILE A C 1
ATOM 1110 O O . ILE A 1 134 ? -9.081 -10.138 12.716 1.00 95.75 134 ILE A O 1
ATOM 1114 N N . VAL A 1 135 ? -7.788 -11.177 14.233 1.00 96.19 135 VAL A N 1
ATOM 1115 C CA . VAL A 1 135 ? -6.501 -10.710 13.706 1.00 96.19 135 VAL A CA 1
ATOM 1116 C C . VAL A 1 135 ? -5.647 -11.938 13.418 1.00 96.19 135 VAL A C 1
ATOM 1118 O O . VAL A 1 135 ? -5.564 -12.846 14.243 1.00 96.19 135 VAL A O 1
ATOM 1121 N N . LYS A 1 136 ? -5.052 -11.996 12.226 1.00 96.62 136 LYS A N 1
ATOM 1122 C CA . LYS A 1 136 ? -4.255 -13.138 11.767 1.00 96.62 136 LYS A CA 1
ATOM 1123 C C . LYS A 1 136 ? -3.125 -12.684 10.853 1.00 96.62 136 LYS A C 1
ATOM 1125 O O . LYS A 1 136 ? -3.218 -11.631 10.224 1.00 96.62 136 LYS A O 1
ATOM 1130 N N . TYR A 1 137 ? -2.099 -13.520 10.729 1.00 97.19 137 TYR A N 1
ATOM 1131 C CA . TYR A 1 137 ? -1.185 -13.428 9.596 1.00 97.19 137 TYR A CA 1
ATOM 1132 C C . TYR A 1 137 ? -1.971 -13.592 8.295 1.00 97.19 137 TYR A C 1
ATOM 1134 O O . TYR A 1 137 ? -2.884 -14.415 8.210 1.00 97.19 137 TYR A O 1
ATOM 1142 N N . SER A 1 138 ? -1.617 -12.786 7.303 1.00 96.88 138 SER A N 1
ATOM 1143 C CA . SER A 1 138 ? -2.282 -12.754 6.009 1.00 96.88 138 SER A CA 1
ATOM 1144 C C . SER A 1 138 ? -1.273 -12.413 4.923 1.00 96.88 138 SER A C 1
ATOM 1146 O O . SER A 1 138 ? -0.232 -11.805 5.176 1.00 96.88 138 SER A O 1
ATOM 1148 N N . SER A 1 139 ? -1.618 -12.779 3.701 1.00 96.50 139 SER A N 1
ATOM 1149 C CA . SER A 1 139 ? -0.994 -12.308 2.471 1.00 96.50 139 SER A CA 1
ATOM 1150 C C . SER A 1 139 ? -1.793 -11.156 1.852 1.00 96.50 139 SER A C 1
ATOM 1152 O O . SER A 1 139 ? -2.944 -10.903 2.224 1.00 96.50 139 SER A O 1
ATOM 1154 N N . LEU A 1 140 ? -1.185 -10.463 0.882 1.00 95.75 140 LEU A N 1
ATOM 1155 C CA . LEU A 1 140 ? -1.878 -9.451 0.078 1.00 95.75 140 LEU A CA 1
ATOM 1156 C C . LEU A 1 140 ? -3.030 -10.060 -0.729 1.00 95.75 140 LEU A C 1
ATOM 1158 O O . LEU A 1 140 ? -4.075 -9.430 -0.865 1.00 95.75 140 LEU A O 1
ATOM 1162 N N . ASP A 1 141 ? -2.856 -11.28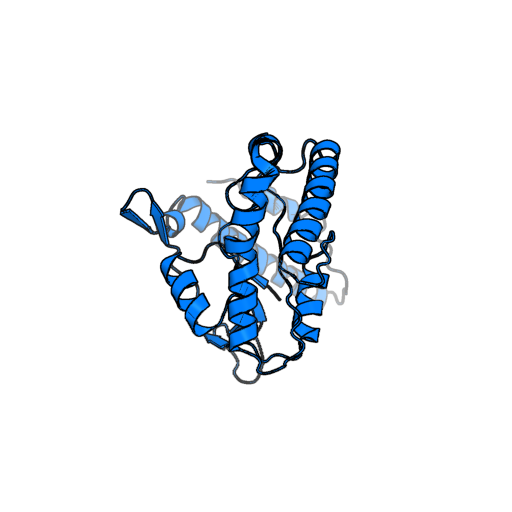3 -1.234 1.00 96.69 141 ASP A N 1
ATOM 1163 C CA . ASP A 1 141 ? -3.887 -11.970 -2.011 1.00 96.69 141 ASP A CA 1
ATOM 1164 C C . ASP A 1 141 ? -5.124 -12.243 -1.151 1.00 96.69 141 ASP A C 1
ATOM 1166 O O . ASP A 1 141 ? -6.230 -11.884 -1.544 1.00 96.69 141 ASP A O 1
ATOM 1170 N N . GLU A 1 142 ? -4.945 -12.773 0.064 1.00 97.19 142 GLU A N 1
ATOM 1171 C CA . GLU A 1 142 ? -6.051 -12.988 1.008 1.00 97.19 142 GLU A CA 1
ATOM 1172 C C . GLU A 1 142 ? -6.788 -11.689 1.361 1.00 97.19 142 GLU A C 1
ATOM 1174 O O . GLU A 1 142 ? -8.016 -11.696 1.450 1.00 97.19 142 GLU A O 1
ATOM 1179 N N . TYR A 1 143 ? -6.065 -10.574 1.521 1.00 96.69 143 TYR A N 1
ATOM 1180 C CA . TYR A 1 143 ? -6.671 -9.266 1.781 1.00 96.69 143 TYR A CA 1
ATOM 1181 C C . TYR A 1 143 ? -7.530 -8.781 0.606 1.00 96.69 143 TYR A C 1
ATOM 1183 O O . TYR A 1 143 ? -8.670 -8.357 0.785 1.00 96.69 143 TYR A O 1
ATOM 1191 N N . PHE A 1 144 ? -7.018 -8.859 -0.624 1.00 96.19 144 PHE A N 1
ATOM 1192 C CA . PHE A 1 144 ? -7.795 -8.421 -1.782 1.00 96.19 144 PHE A CA 1
ATOM 1193 C C . PHE A 1 144 ? -8.952 -9.364 -2.112 1.00 96.19 144 PHE A C 1
ATOM 1195 O O . PHE A 1 144 ? -9.980 -8.897 -2.601 1.00 96.19 144 PHE A O 1
ATOM 1202 N N . GLU A 1 145 ? -8.826 -10.663 -1.840 1.00 95.75 145 GLU A N 1
ATOM 1203 C CA . GLU A 1 145 ? -9.955 -11.589 -1.942 1.00 95.75 145 GLU A CA 1
ATOM 1204 C C . GLU A 1 145 ? -11.049 -11.260 -0.922 1.00 95.75 145 GLU A C 1
ATOM 1206 O O . GLU A 1 145 ? -12.224 -11.245 -1.288 1.00 95.75 145 GLU A O 1
ATOM 1211 N N . SER A 1 146 ? -10.695 -10.900 0.317 1.00 94.50 146 SER A N 1
ATOM 1212 C CA . SER A 1 146 ? -11.694 -10.497 1.311 1.00 94.50 146 SER A CA 1
ATOM 1213 C C . SER A 1 146 ? -12.405 -9.198 0.912 1.00 94.50 146 SER A C 1
ATOM 1215 O O . SER A 1 146 ? -13.626 -9.112 1.004 1.00 94.50 146 SER A O 1
ATOM 1217 N N . LEU A 1 147 ? -11.688 -8.216 0.349 1.00 93.50 147 LEU A N 1
ATOM 1218 C CA . LEU A 1 147 ? -12.314 -7.000 -0.191 1.00 93.50 147 LEU A CA 1
ATOM 1219 C C . LEU A 1 147 ? -13.303 -7.284 -1.330 1.00 93.50 147 LEU A C 1
ATOM 1221 O O . LEU A 1 147 ? -14.358 -6.654 -1.392 1.00 93.50 147 LEU A O 1
ATOM 1225 N N . LYS A 1 148 ? -12.999 -8.233 -2.225 1.00 92.25 148 LYS A N 1
ATOM 1226 C CA . LYS A 1 148 ? -13.922 -8.627 -3.305 1.00 92.25 148 LYS A CA 1
ATOM 1227 C C . LYS A 1 148 ? -15.191 -9.290 -2.765 1.00 92.25 148 L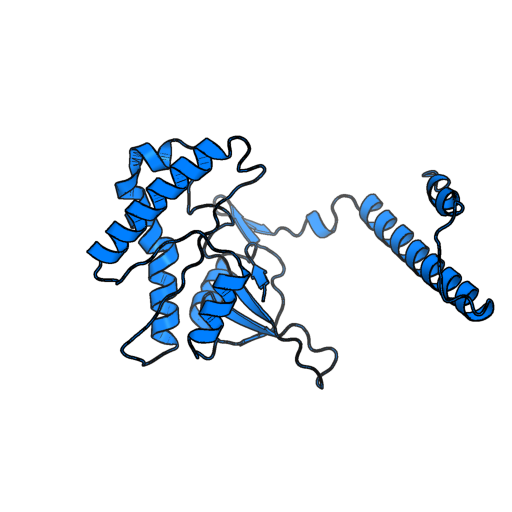YS A C 1
ATOM 1229 O O . LYS A 1 148 ? -16.258 -9.125 -3.351 1.00 92.25 148 LYS A O 1
ATOM 1234 N N . GLN A 1 149 ? -15.086 -10.017 -1.653 1.00 91.69 149 GLN A N 1
ATOM 1235 C CA . GLN A 1 149 ? -16.214 -10.702 -1.016 1.00 91.69 149 GLN A CA 1
ATOM 1236 C C . GLN A 1 149 ? -17.188 -9.744 -0.318 1.00 91.69 149 GLN A C 1
ATOM 1238 O O . GLN A 1 149 ? -18.356 -10.096 -0.165 1.00 91.69 149 GLN A O 1
ATOM 1243 N N . LEU A 1 150 ? -16.764 -8.515 0.015 1.00 88.44 150 LEU A N 1
ATOM 1244 C CA . LEU A 1 150 ? -17.643 -7.495 0.605 1.00 88.44 150 LEU A CA 1
ATOM 1245 C C . LEU A 1 150 ? -18.816 -7.095 -0.310 1.00 88.44 150 LEU A C 1
ATOM 1247 O O . LEU A 1 150 ? -19.794 -6.529 0.175 1.00 88.44 150 LEU A O 1
ATOM 1251 N N . ASN A 1 151 ? -18.733 -7.376 -1.619 1.00 84.44 151 ASN A N 1
ATOM 1252 C CA . ASN A 1 151 ? -19.740 -7.008 -2.621 1.00 84.44 151 ASN A CA 1
ATOM 1253 C C . ASN A 1 151 ? -20.100 -5.504 -2.589 1.00 84.44 151 ASN A C 1
ATOM 1255 O O . ASN A 1 151 ? -21.258 -5.111 -2.737 1.00 84.44 151 ASN A O 1
ATOM 1259 N N . ILE A 1 152 ? -19.088 -4.660 -2.361 1.00 88.69 152 ILE A N 1
ATOM 1260 C CA . ILE A 1 152 ? -19.188 -3.196 -2.360 1.00 88.69 152 ILE A CA 1
ATOM 1261 C C . ILE A 1 152 ? -18.622 -2.663 -3.677 1.00 88.69 152 ILE A C 1
ATOM 1263 O O . ILE A 1 152 ? -17.629 -3.170 -4.199 1.00 88.69 152 ILE A O 1
ATOM 1267 N N . THR A 1 153 ? -19.248 -1.618 -4.217 1.00 90.62 153 THR A N 1
ATOM 1268 C CA . THR A 1 153 ? -18.707 -0.889 -5.370 1.00 90.62 153 THR A CA 1
ATOM 1269 C C . THR A 1 153 ? -17.772 0.208 -4.877 1.00 90.62 153 THR A C 1
ATOM 1271 O O . THR A 1 153 ? -18.225 1.202 -4.313 1.00 90.62 153 THR A O 1
ATOM 1274 N N . PHE A 1 154 ? -16.469 0.024 -5.079 1.00 93.12 154 PHE A N 1
ATOM 1275 C CA . PHE A 1 154 ? -15.469 1.032 -4.738 1.00 93.12 154 PHE A CA 1
ATOM 1276 C C . PHE A 1 154 ? -15.485 2.210 -5.721 1.00 93.12 154 PHE A C 1
ATOM 1278 O O . PHE A 1 154 ? -15.875 2.068 -6.883 1.00 93.12 154 PHE A O 1
ATOM 1285 N N . GLY A 1 155 ? -15.035 3.377 -5.250 1.00 91.88 155 GLY A N 1
ATOM 1286 C CA . GLY A 1 155 ? -14.880 4.568 -6.084 1.00 91.88 155 GLY A CA 1
ATOM 1287 C C . GLY A 1 155 ? -13.876 4.358 -7.220 1.00 91.88 155 GLY A C 1
ATOM 1288 O O . GLY A 1 155 ? -13.079 3.421 -7.199 1.00 91.88 155 GLY A O 1
ATOM 1289 N N . ASN A 1 156 ? -13.900 5.243 -8.215 1.00 92.50 156 ASN A N 1
ATOM 1290 C CA . ASN A 1 156 ? -13.009 5.179 -9.371 1.00 92.50 156 ASN A CA 1
ATOM 1291 C C . ASN A 1 156 ? -12.107 6.416 -9.423 1.00 92.50 156 ASN A C 1
ATOM 1293 O O . ASN A 1 156 ? -12.598 7.546 -9.392 1.00 92.50 156 ASN A O 1
ATOM 1297 N N . PHE A 1 157 ? -10.799 6.191 -9.527 1.00 92.31 157 PHE A N 1
ATOM 1298 C CA . PHE A 1 157 ? -9.789 7.231 -9.641 1.00 92.31 157 PHE A CA 1
ATOM 1299 C C . PHE A 1 157 ? -9.126 7.221 -11.023 1.00 92.31 157 PHE A C 1
ATOM 1301 O O . PHE A 1 157 ? -8.590 6.199 -11.448 1.00 92.31 157 PHE A O 1
ATOM 1308 N N . LYS A 1 158 ? -9.075 8.391 -11.675 1.00 90.50 158 LYS A N 1
ATOM 1309 C CA . LYS A 1 158 ? -8.353 8.626 -12.935 1.00 90.50 158 LYS A CA 1
ATOM 1310 C C . LYS A 1 158 ? -7.227 9.628 -12.736 1.00 90.50 158 LYS A C 1
ATOM 1312 O O . LYS A 1 158 ? -7.474 10.751 -12.304 1.00 90.50 158 LYS A O 1
ATOM 1317 N N . GLY A 1 159 ? -6.018 9.245 -13.133 1.00 88.75 159 GLY A N 1
ATOM 1318 C CA . GLY A 1 159 ? -4.835 10.097 -13.050 1.00 88.75 159 GLY A CA 1
ATOM 1319 C C . GLY A 1 159 ? -3.576 9.318 -12.694 1.00 88.75 159 GLY A C 1
ATOM 1320 O O . GLY A 1 159 ? -3.570 8.084 -12.688 1.00 88.75 159 GLY A O 1
ATOM 1321 N N . ASP A 1 160 ? -2.515 10.063 -12.405 1.00 91.00 160 ASP A N 1
ATOM 1322 C CA . ASP A 1 160 ? -1.302 9.545 -11.784 1.00 91.00 160 ASP A CA 1
ATOM 1323 C C . ASP A 1 160 ? -1.157 10.077 -10.348 1.00 91.00 160 ASP A C 1
ATOM 1325 O O . ASP A 1 160 ? -2.034 10.764 -9.822 1.00 91.00 160 ASP A O 1
ATOM 1329 N N . PHE A 1 161 ? -0.058 9.699 -9.698 1.00 91.88 161 PHE A N 1
ATOM 1330 C CA . PHE A 1 161 ? 0.259 10.084 -8.324 1.00 91.88 161 PHE A CA 1
ATOM 1331 C C . PHE A 1 161 ? 1.503 10.981 -8.251 1.00 91.88 161 PHE A C 1
ATOM 1333 O O . PHE A 1 161 ? 2.233 10.946 -7.259 1.00 91.88 161 PHE A O 1
ATOM 1340 N N . LEU A 1 162 ? 1.803 11.721 -9.324 1.00 93.00 162 LEU A N 1
ATOM 1341 C CA . LEU A 1 162 ? 3.002 12.545 -9.437 1.00 93.00 162 LEU A CA 1
ATOM 1342 C C . LEU A 1 162 ? 2.664 14.049 -9.454 1.00 93.00 162 LEU A C 1
ATOM 1344 O O . LEU A 1 162 ? 1.623 14.448 -9.969 1.00 93.00 162 LEU A O 1
ATOM 1348 N N . PRO A 1 163 ? 3.574 14.908 -8.955 1.00 93.25 163 PRO A N 1
ATOM 1349 C CA . PRO A 1 163 ? 4.772 14.571 -8.187 1.00 93.25 163 PRO A CA 1
ATOM 1350 C C . PRO A 1 163 ? 4.430 14.123 -6.757 1.00 93.25 163 PRO A C 1
ATOM 1352 O O . PRO A 1 163 ? 3.437 14.552 -6.173 1.00 93.25 163 PRO A O 1
ATOM 1355 N N . TYR A 1 164 ? 5.291 13.284 -6.177 1.00 92.69 164 TYR A N 1
ATOM 1356 C CA . TYR A 1 164 ? 5.208 12.973 -4.752 1.00 92.69 164 TYR A CA 1
ATOM 1357 C C . TYR A 1 164 ? 5.713 14.162 -3.929 1.00 92.69 164 TYR A C 1
ATOM 1359 O O . TYR A 1 164 ? 6.784 14.710 -4.210 1.00 92.69 164 TYR A O 1
ATOM 1367 N N . GLN A 1 165 ? 4.933 14.526 -2.919 1.00 89.38 165 GLN A N 1
ATOM 1368 C CA . GLN A 1 165 ? 5.200 15.608 -1.986 1.00 89.38 165 GLN A CA 1
ATOM 1369 C C . GLN A 1 165 ? 5.030 15.101 -0.557 1.00 89.38 165 GLN A C 1
ATOM 1371 O O . GLN A 1 165 ? 3.967 14.599 -0.184 1.00 89.38 165 GLN A O 1
ATOM 1376 N N . GLU A 1 166 ? 6.061 15.292 0.255 1.00 83.56 166 GLU A N 1
ATOM 1377 C CA . GLU A 1 166 ? 6.037 14.975 1.678 1.00 83.56 166 GLU A CA 1
ATOM 1378 C C . GLU A 1 166 ? 6.228 16.267 2.482 1.00 83.56 166 GLU A C 1
ATOM 1380 O O . GLU A 1 166 ? 7.178 17.010 2.231 1.00 83.56 166 GLU A O 1
ATOM 1385 N N . PRO A 1 167 ? 5.332 16.602 3.424 1.00 73.69 167 PRO A N 1
ATOM 1386 C CA . PRO A 1 167 ? 5.568 17.723 4.319 1.00 73.69 167 PRO A CA 1
ATOM 1387 C C . PRO A 1 167 ? 6.727 17.380 5.263 1.00 73.69 167 PRO A C 1
ATOM 1389 O O . PRO A 1 167 ? 6.648 16.425 6.034 1.00 73.69 167 PRO A O 1
ATOM 1392 N N . PHE A 1 168 ? 7.793 18.179 5.230 1.00 71.88 168 PHE A N 1
ATOM 1393 C CA . PHE A 1 168 ? 8.968 18.009 6.085 1.00 71.88 168 PHE A CA 1
ATOM 1394 C C . PHE A 1 168 ? 9.245 19.313 6.842 1.00 71.88 168 PHE A C 1
ATOM 1396 O O . PHE A 1 168 ? 9.583 20.335 6.247 1.00 71.88 168 PHE A O 1
ATOM 1403 N N . TYR A 1 169 ? 9.053 19.297 8.167 1.00 67.62 169 TYR A N 1
ATOM 1404 C CA . TYR A 1 169 ? 9.275 20.442 9.070 1.00 67.62 169 TYR A CA 1
ATOM 1405 C C . TYR A 1 169 ? 8.668 21.784 8.602 1.00 67.62 169 TYR A C 1
ATOM 1407 O O . TYR A 1 169 ? 9.289 22.836 8.736 1.00 67.62 169 TYR A O 1
ATOM 1415 N N . GLY A 1 170 ? 7.442 21.760 8.069 1.00 66.75 170 GLY A N 1
ATOM 1416 C CA . GLY A 1 170 ? 6.719 22.973 7.661 1.00 66.75 170 GLY A CA 1
ATOM 1417 C C . GLY A 1 170 ? 7.036 23.483 6.251 1.00 66.75 170 GLY A C 1
ATOM 1418 O O . GLY A 1 170 ? 6.520 24.530 5.871 1.00 66.75 170 GLY A O 1
ATOM 1419 N N . TRP A 1 171 ? 7.828 22.743 5.471 1.00 73.44 171 TRP A N 1
ATOM 1420 C CA . TRP A 1 171 ? 8.078 23.010 4.053 1.00 73.44 171 TRP A CA 1
ATOM 1421 C C . TRP A 1 171 ? 7.511 21.884 3.185 1.00 73.44 171 TRP A C 1
ATOM 1423 O O . TRP A 1 171 ? 7.416 20.731 3.617 1.00 73.44 171 TRP A O 1
ATOM 1433 N N . GLU A 1 172 ? 7.139 22.219 1.950 1.00 78.06 172 GLU A N 1
ATOM 1434 C CA . GLU A 1 172 ? 6.740 21.236 0.944 1.00 78.06 172 GLU A CA 1
ATOM 1435 C C . GLU A 1 172 ? 7.989 20.626 0.293 1.00 78.06 172 GLU A C 1
ATOM 1437 O O . GLU A 1 172 ? 8.693 21.308 -0.454 1.00 78.06 172 GLU A O 1
ATOM 1442 N N . ASP A 1 173 ? 8.276 19.347 0.562 1.00 86.94 173 ASP A N 1
ATOM 1443 C CA . ASP A 1 173 ? 9.371 18.630 -0.094 1.00 86.94 173 ASP A CA 1
ATOM 1444 C C . ASP A 1 173 ? 8.844 17.857 -1.308 1.00 86.94 173 ASP A C 1
ATOM 1446 O O . ASP A 1 173 ? 8.268 16.771 -1.203 1.00 86.94 173 ASP A O 1
ATOM 1450 N N . LEU A 1 174 ? 9.015 18.459 -2.485 1.00 91.62 174 LEU A N 1
ATOM 1451 C CA . LEU A 1 174 ? 8.686 17.856 -3.771 1.00 91.62 174 LEU A CA 1
ATOM 1452 C C . LEU A 1 174 ? 9.840 16.974 -4.237 1.00 91.62 174 LEU A C 1
ATOM 1454 O O . LEU A 1 174 ? 10.906 17.457 -4.629 1.00 91.62 174 LEU A O 1
ATOM 1458 N N . TRP A 1 175 ? 9.594 15.670 -4.327 1.00 92.69 175 TRP A N 1
ATOM 1459 C CA . TRP A 1 175 ? 10.604 14.693 -4.729 1.00 92.69 175 TRP A CA 1
ATOM 1460 C C . TRP A 1 175 ? 10.773 14.660 -6.253 1.00 92.69 175 TRP A C 1
ATOM 1462 O O . TRP A 1 175 ? 10.662 13.625 -6.895 1.00 92.69 175 TRP A O 1
ATOM 1472 N N . THR A 1 176 ? 11.039 15.805 -6.870 1.00 95.44 176 THR A N 1
ATOM 1473 C CA . THR A 1 176 ? 11.247 15.921 -8.322 1.00 95.44 176 THR A CA 1
ATOM 1474 C C . THR A 1 176 ? 12.727 15.878 -8.698 1.00 95.44 176 THR A C 1
ATOM 1476 O O . THR A 1 176 ? 13.079 15.538 -9.827 1.00 95.44 176 THR A O 1
ATOM 1479 N N . GLY A 1 177 ? 13.633 16.124 -7.743 1.00 95.56 177 GLY A N 1
ATOM 1480 C CA . GLY A 1 177 ? 15.079 16.092 -7.982 1.00 95.56 177 GLY A CA 1
ATOM 1481 C C . GLY A 1 177 ? 15.571 14.741 -8.516 1.00 95.56 177 GLY A C 1
ATOM 1482 O O . GLY A 1 177 ? 16.414 14.692 -9.419 1.00 95.56 177 GLY A O 1
ATOM 1483 N N . TYR A 1 178 ? 14.989 13.626 -8.048 1.00 95.75 178 TYR A N 1
ATOM 1484 C CA . TYR A 1 178 ? 15.375 12.295 -8.525 1.00 95.75 178 TYR A CA 1
ATOM 1485 C C . TYR A 1 178 ? 15.030 12.054 -9.998 1.00 95.75 178 TYR A C 1
ATOM 1487 O O . TYR A 1 178 ? 15.617 11.147 -10.593 1.00 95.75 178 TYR A O 1
ATOM 1495 N N . TYR A 1 179 ? 14.176 12.870 -10.630 1.00 97.31 179 TYR A N 1
ATOM 1496 C CA . TYR A 1 179 ? 13.952 12.815 -12.077 1.00 97.31 179 TYR A CA 1
ATOM 1497 C C . TYR A 1 179 ? 15.248 13.093 -12.849 1.00 97.31 179 TYR A C 1
ATOM 1499 O O . TYR A 1 179 ? 15.546 12.401 -13.825 1.00 97.31 179 TYR A O 1
ATOM 1507 N N . SER A 1 180 ? 16.117 13.965 -12.328 1.00 97.44 180 SER A N 1
ATOM 1508 C CA . SER A 1 180 ? 17.367 14.370 -12.989 1.00 97.44 180 SER A CA 1
ATOM 1509 C C . SER A 1 180 ? 18.638 13.823 -12.331 1.00 97.44 180 SER A C 1
ATOM 1511 O O . SER A 1 180 ? 19.632 13.622 -13.019 1.00 97.44 180 SER A O 1
ATOM 1513 N N . THR A 1 181 ? 18.633 13.466 -11.044 1.00 98.06 181 THR A N 1
ATOM 1514 C CA . THR A 1 181 ? 19.822 12.921 -10.349 1.00 98.06 181 THR A CA 1
ATOM 1515 C C . THR A 1 181 ? 20.484 11.750 -11.095 1.00 98.06 181 THR A C 1
ATOM 1517 O O . THR A 1 181 ? 19.809 10.808 -11.506 1.00 98.06 181 THR A O 1
ATOM 1520 N N . ARG A 1 182 ? 21.818 11.778 -11.258 1.00 97.44 182 ARG A N 1
ATOM 1521 C CA . ARG A 1 182 ? 22.604 10.774 -12.017 1.00 97.44 182 ARG A CA 1
ATOM 1522 C C . ARG A 1 182 ? 22.195 10.661 -13.502 1.00 97.44 182 ARG A C 1
ATOM 1524 O O . ARG A 1 182 ? 21.963 9.561 -14.005 1.00 97.44 182 ARG A O 1
ATOM 1531 N N . VAL A 1 183 ? 22.151 11.788 -14.223 1.00 98.06 183 VAL A N 1
ATOM 1532 C CA . VAL A 1 183 ? 21.785 11.856 -15.660 1.00 98.06 183 VAL A CA 1
ATOM 1533 C C . VAL A 1 183 ? 22.544 10.862 -16.550 1.00 98.06 183 VAL A C 1
ATOM 1535 O O . VAL A 1 183 ? 21.933 10.212 -17.397 1.00 98.06 183 VAL A O 1
ATOM 1538 N N . ASN A 1 184 ? 23.850 10.676 -16.322 1.00 98.00 184 ASN A N 1
ATOM 1539 C CA . ASN A 1 184 ? 24.671 9.751 -17.110 1.00 98.00 184 ASN A CA 1
ATOM 1540 C C . ASN A 1 184 ? 24.194 8.303 -16.955 1.00 98.00 184 ASN A C 1
ATOM 1542 O O . ASN A 1 184 ? 24.045 7.602 -17.952 1.00 98.00 184 ASN A O 1
ATOM 1546 N N . LEU A 1 185 ? 23.872 7.878 -15.728 1.00 98.06 185 LEU A N 1
ATOM 1547 C CA . LEU A 1 185 ? 23.338 6.542 -15.466 1.00 98.06 185 LEU A CA 1
ATOM 1548 C C . LEU A 1 185 ? 21.976 6.347 -16.144 1.00 98.06 185 LEU A C 1
ATOM 1550 O O . LEU A 1 185 ? 21.759 5.332 -16.800 1.00 98.06 185 LEU A O 1
ATOM 1554 N N . LYS A 1 186 ? 21.075 7.337 -16.058 1.00 97.88 186 LYS A N 1
ATOM 1555 C CA . LYS A 1 186 ? 19.777 7.275 -16.752 1.00 97.88 186 LYS A CA 1
ATOM 1556 C C . LYS A 1 186 ? 19.941 7.139 -18.270 1.00 97.88 186 LYS A C 1
ATOM 1558 O O . LYS A 1 186 ? 19.231 6.345 -18.887 1.00 97.88 186 LYS A O 1
ATOM 1563 N N . ARG A 1 187 ? 20.897 7.865 -18.865 1.00 97.56 187 ARG A N 1
ATOM 1564 C CA . ARG A 1 187 ? 21.240 7.752 -20.293 1.00 97.56 187 ARG A CA 1
ATOM 1565 C C . ARG A 1 187 ? 21.751 6.353 -20.640 1.00 97.56 187 ARG A C 1
ATOM 1567 O O . ARG A 1 187 ? 21.269 5.764 -21.605 1.00 97.56 187 ARG A O 1
ATOM 1574 N N . VAL A 1 188 ? 22.680 5.816 -19.848 1.00 98.00 188 VAL A N 1
ATOM 1575 C CA . VAL A 1 188 ? 23.229 4.463 -20.042 1.00 98.00 188 VAL A CA 1
ATOM 1576 C C . VAL A 1 188 ? 22.120 3.411 -19.990 1.00 98.00 188 VAL A C 1
ATOM 1578 O O . VAL A 1 188 ? 22.024 2.602 -20.906 1.00 98.00 188 VAL A O 1
ATOM 1581 N N . ILE A 1 189 ? 21.218 3.474 -19.003 1.00 97.25 189 ILE A N 1
ATOM 1582 C CA . ILE A 1 189 ? 20.076 2.549 -18.895 1.00 97.25 189 ILE A CA 1
ATOM 1583 C C . ILE A 1 189 ? 19.229 2.560 -20.176 1.00 97.25 189 ILE A C 1
ATOM 1585 O O . ILE A 1 189 ? 18.883 1.499 -20.692 1.00 97.25 189 ILE A O 1
ATOM 1589 N N . ARG A 1 190 ? 18.910 3.743 -20.722 1.00 96.75 190 ARG A N 1
ATOM 1590 C CA . ARG A 1 190 ? 18.136 3.859 -21.972 1.00 96.75 190 ARG A CA 1
ATOM 1591 C C . ARG A 1 190 ? 18.877 3.268 -23.171 1.00 96.75 190 ARG A C 1
ATOM 1593 O O . ARG A 1 190 ? 18.264 2.567 -23.971 1.00 96.75 190 ARG A O 1
ATOM 1600 N N . HIS A 1 191 ? 20.178 3.527 -23.287 1.00 96.62 191 HIS A N 1
ATOM 1601 C CA . HIS A 1 191 ? 20.992 3.001 -24.381 1.00 96.62 191 HIS A CA 1
ATOM 1602 C C . HIS A 1 191 ? 21.069 1.469 -24.345 1.00 96.62 191 HIS A C 1
ATOM 1604 O O . HIS A 1 191 ? 20.737 0.814 -25.334 1.00 96.62 191 HIS A O 1
ATOM 1610 N N . VAL A 1 192 ? 21.404 0.904 -23.181 1.00 96.00 192 VAL A N 1
ATOM 1611 C CA . VAL A 1 192 ? 21.492 -0.548 -22.976 1.00 96.00 192 VAL A CA 1
ATOM 1612 C C . VAL A 1 192 ? 20.138 -1.214 -23.213 1.00 96.00 192 VAL A C 1
ATOM 1614 O O . VAL A 1 192 ? 20.071 -2.237 -23.889 1.00 96.00 192 VAL A O 1
ATOM 1617 N N . PHE A 1 193 ? 19.035 -0.625 -22.737 1.00 95.94 193 PHE A N 1
ATOM 1618 C CA . PHE A 1 193 ? 17.697 -1.172 -22.977 1.00 95.94 193 PHE A CA 1
ATOM 1619 C C . PHE A 1 193 ? 17.360 -1.260 -24.476 1.00 95.94 193 PHE A C 1
ATOM 1621 O O . PHE A 1 193 ? 16.886 -2.297 -24.942 1.00 95.94 193 PHE A O 1
ATOM 1628 N N . ASN A 1 194 ? 17.667 -0.215 -25.252 1.00 95.94 194 ASN A N 1
ATOM 1629 C CA . ASN A 1 194 ? 17.443 -0.207 -26.702 1.00 95.94 194 ASN A CA 1
ATOM 1630 C C . ASN A 1 194 ? 18.303 -1.253 -27.430 1.00 95.94 194 ASN A C 1
ATOM 1632 O O . ASN A 1 194 ? 17.813 -1.950 -28.325 1.00 95.94 194 ASN A O 1
ATOM 1636 N N . GLN A 1 195 ? 19.569 -1.401 -27.031 1.00 94.62 195 GLN A N 1
ATOM 1637 C CA . GLN A 1 195 ? 20.452 -2.436 -27.574 1.00 94.62 195 GLN A CA 1
ATOM 1638 C C . GLN A 1 195 ? 19.928 -3.838 -27.249 1.00 94.62 195 GLN A C 1
ATOM 1640 O O . GLN A 1 195 ? 19.816 -4.670 -28.148 1.00 94.62 195 GLN A O 1
ATOM 1645 N N . LEU A 1 196 ? 19.523 -4.087 -26.000 1.00 94.94 196 LEU A N 1
ATOM 1646 C CA . LEU A 1 196 ? 18.948 -5.366 -25.581 1.00 94.94 196 LEU A CA 1
ATOM 1647 C C . LEU A 1 196 ? 17.685 -5.712 -26.375 1.00 94.94 196 LEU A C 1
ATOM 1649 O O . LEU A 1 196 ? 17.534 -6.852 -26.813 1.00 94.94 196 LEU A O 1
ATOM 1653 N N . GLN A 1 197 ? 16.792 -4.746 -26.603 1.00 93.69 197 GLN A N 1
ATOM 1654 C CA . GLN A 1 197 ? 15.591 -4.972 -27.408 1.00 93.69 197 GLN A CA 1
ATOM 1655 C C . GLN A 1 197 ? 15.925 -5.293 -28.873 1.00 93.69 197 GLN A C 1
ATOM 1657 O O . GLN A 1 197 ? 15.299 -6.167 -29.480 1.00 93.69 197 GLN A O 1
ATOM 1662 N N . SER A 1 198 ? 16.945 -4.636 -29.426 1.00 94.12 198 SER A N 1
ATOM 1663 C CA . SER A 1 198 ? 17.431 -4.912 -30.782 1.00 94.12 198 SER A CA 1
ATOM 1664 C C . SER A 1 198 ? 18.011 -6.326 -30.883 1.00 94.12 198 SER A C 1
ATOM 1666 O O . SER A 1 198 ? 17.632 -7.088 -31.770 1.00 94.12 198 SER A O 1
ATOM 1668 N N . ILE A 1 199 ? 18.853 -6.723 -29.922 1.00 90.62 199 ILE A N 1
ATOM 1669 C CA . ILE A 1 199 ? 19.435 -8.071 -29.844 1.00 90.62 199 ILE A CA 1
ATOM 1670 C C . ILE A 1 199 ? 18.336 -9.133 -29.728 1.00 90.62 199 ILE A C 1
ATOM 1672 O O . ILE A 1 199 ? 18.350 -10.101 -30.486 1.00 90.62 199 ILE A O 1
ATOM 1676 N N . LYS A 1 200 ? 17.349 -8.941 -28.840 1.00 88.75 200 LYS A N 1
ATOM 1677 C CA . LYS A 1 200 ? 16.192 -9.848 -28.716 1.00 88.75 200 LYS A CA 1
ATOM 1678 C C . LYS A 1 200 ? 15.474 -10.024 -30.053 1.00 88.75 200 LYS A C 1
ATOM 1680 O O . LYS A 1 200 ? 15.195 -11.150 -30.453 1.00 88.75 200 LYS A O 1
ATOM 1685 N N . THR A 1 201 ? 15.232 -8.924 -30.762 1.00 90.00 201 THR A N 1
ATOM 1686 C CA . THR A 1 201 ? 14.576 -8.943 -32.076 1.00 90.00 201 THR A CA 1
ATOM 1687 C C . THR A 1 201 ? 15.397 -9.735 -33.098 1.00 90.00 201 THR A C 1
ATOM 1689 O O . THR A 1 201 ? 14.855 -10.611 -33.770 1.00 90.00 201 THR A O 1
ATOM 1692 N N . PHE A 1 202 ? 16.711 -9.505 -33.181 1.00 87.50 202 PHE A N 1
ATOM 1693 C CA . PHE A 1 202 ? 17.581 -10.250 -34.096 1.00 87.50 202 PHE A CA 1
ATOM 1694 C C . PHE A 1 202 ? 17.651 -11.744 -33.780 1.00 87.50 202 PHE A C 1
ATOM 1696 O O . PHE A 1 202 ? 17.633 -12.562 -34.701 1.00 87.50 202 PHE A O 1
ATOM 1703 N N . LEU A 1 203 ? 17.700 -12.112 -32.499 1.00 86.19 203 LEU A N 1
ATOM 1704 C CA . LEU A 1 203 ? 17.705 -13.512 -32.078 1.00 86.19 203 LEU A CA 1
ATOM 1705 C C . LEU A 1 203 ? 16.409 -14.227 -32.469 1.00 86.19 203 LEU A C 1
ATOM 1707 O O . LEU A 1 203 ? 16.467 -15.336 -32.995 1.00 86.19 203 LEU A O 1
ATOM 1711 N N . ILE A 1 204 ? 15.259 -13.573 -32.288 1.00 85.62 204 ILE A N 1
ATOM 1712 C CA . ILE A 1 204 ? 13.961 -14.110 -32.716 1.00 85.62 204 ILE A CA 1
ATOM 1713 C C . ILE A 1 204 ? 13.926 -14.267 -34.240 1.00 85.62 204 ILE A C 1
ATOM 1715 O O . ILE A 1 204 ? 13.580 -15.337 -34.731 1.00 85.62 204 ILE A O 1
ATOM 1719 N N . ILE A 1 205 ? 14.346 -13.248 -35.002 1.00 85.06 205 ILE A N 1
ATOM 1720 C CA . ILE A 1 205 ? 14.400 -13.324 -36.473 1.00 85.06 205 ILE A CA 1
ATOM 1721 C C . ILE A 1 205 ? 15.284 -14.490 -36.925 1.00 85.06 205 ILE A C 1
ATOM 1723 O O . ILE A 1 205 ? 14.924 -15.211 -37.855 1.00 85.06 205 ILE A O 1
ATOM 1727 N N . ARG A 1 206 ? 16.439 -14.687 -36.280 1.00 84.81 206 ARG A N 1
ATOM 1728 C CA . ARG A 1 206 ? 17.339 -15.804 -36.583 1.00 84.81 206 ARG A CA 1
ATOM 1729 C C . ARG A 1 206 ? 16.661 -17.150 -36.340 1.00 84.81 206 ARG A C 1
ATOM 1731 O O . ARG A 1 206 ? 16.740 -18.002 -37.218 1.00 84.81 206 ARG A O 1
ATOM 1738 N N . ALA A 1 207 ? 16.024 -17.341 -35.189 1.00 80.44 207 ALA A N 1
ATOM 1739 C CA . ALA A 1 207 ? 15.361 -18.600 -34.853 1.00 80.44 207 ALA A CA 1
ATOM 1740 C C . ALA A 1 207 ? 14.198 -18.912 -35.802 1.00 80.44 207 ALA A C 1
ATOM 1742 O O . ALA A 1 207 ? 14.144 -20.004 -36.362 1.00 80.44 207 ALA A O 1
ATOM 1743 N N . VAL A 1 208 ? 13.365 -17.910 -36.108 1.00 82.00 208 VAL A N 1
ATOM 1744 C CA . VAL A 1 208 ? 12.293 -18.034 -37.110 1.00 82.00 208 VAL A CA 1
ATOM 1745 C C . VAL A 1 208 ? 12.860 -18.422 -38.480 1.00 82.00 208 VAL A C 1
ATOM 1747 O O . VAL A 1 208 ? 12.340 -19.329 -39.122 1.00 82.00 208 VAL A O 1
ATOM 1750 N N . LYS A 1 209 ? 13.960 -17.795 -38.927 1.00 79.75 209 LYS A N 1
ATOM 1751 C CA . LYS A 1 209 ? 14.619 -18.148 -40.200 1.00 79.75 209 LYS A CA 1
ATOM 1752 C C . LYS A 1 209 ? 15.238 -19.546 -40.200 1.00 79.75 209 LYS A C 1
ATOM 1754 O O . LYS A 1 209 ? 15.288 -20.175 -41.250 1.00 79.75 209 LYS A O 1
ATOM 1759 N N . ALA A 1 210 ? 15.734 -20.007 -39.058 1.00 80.31 210 ALA A N 1
ATOM 1760 C CA . ALA A 1 210 ? 16.326 -21.332 -38.906 1.00 80.31 210 ALA A CA 1
ATOM 1761 C C . ALA A 1 210 ? 15.276 -22.445 -38.731 1.00 80.31 210 ALA A C 1
ATOM 1763 O O . ALA A 1 210 ? 15.653 -23.611 -38.659 1.00 80.31 210 ALA A O 1
ATOM 1764 N N . ASN A 1 211 ? 13.984 -22.093 -38.659 1.00 75.88 211 ASN A N 1
ATOM 1765 C CA . ASN A 1 211 ? 12.901 -22.990 -38.251 1.00 75.88 211 ASN A CA 1
ATOM 1766 C C . ASN A 1 211 ? 13.196 -23.686 -36.905 1.00 75.88 211 ASN A C 1
ATOM 1768 O O . ASN A 1 211 ? 12.812 -24.833 -36.677 1.00 75.88 211 ASN A O 1
ATOM 1772 N N . ASP A 1 212 ? 13.932 -22.987 -36.040 1.00 70.88 212 ASP A N 1
ATOM 1773 C CA . ASP A 1 212 ? 14.336 -23.441 -34.718 1.00 70.88 212 ASP A CA 1
ATOM 1774 C C . ASP A 1 212 ? 13.394 -22.809 -33.690 1.00 70.88 212 ASP A C 1
ATOM 1776 O O . ASP A 1 212 ? 13.324 -21.587 -33.557 1.00 70.88 212 ASP A O 1
ATOM 1780 N N . ASN A 1 213 ? 12.654 -23.644 -32.962 1.00 65.75 213 ASN A N 1
ATOM 1781 C CA . ASN A 1 213 ? 11.732 -23.197 -31.916 1.00 65.75 213 ASN A CA 1
ATOM 1782 C C . ASN A 1 213 ? 12.446 -22.915 -30.581 1.00 65.75 213 ASN A C 1
ATOM 1784 O O . ASN A 1 213 ? 11.790 -22.635 -29.577 1.00 65.75 213 ASN A O 1
ATOM 1788 N N . SER A 1 214 ? 13.779 -22.992 -30.551 1.00 59.03 214 SER A N 1
ATOM 1789 C CA . SER A 1 214 ? 14.598 -22.758 -29.370 1.00 59.03 214 SER A CA 1
ATOM 1790 C C . SER A 1 214 ? 15.594 -21.614 -29.596 1.00 59.03 214 SER A C 1
ATOM 1792 O O . SER A 1 214 ? 16.464 -21.651 -30.459 1.00 59.03 214 SER A O 1
ATOM 1794 N N . VAL A 1 215 ? 15.472 -20.544 -28.803 1.00 54.56 215 VAL A N 1
ATOM 1795 C CA . VAL A 1 215 ? 16.440 -19.436 -28.785 1.00 54.56 215 VAL A CA 1
ATOM 1796 C C . VAL A 1 215 ? 17.274 -19.569 -27.520 1.00 54.56 215 VAL A C 1
ATOM 1798 O O . VAL A 1 215 ? 16.877 -19.111 -26.449 1.00 54.56 215 VAL A O 1
ATOM 1801 N N . TYR A 1 216 ? 18.449 -20.181 -27.629 1.00 56.16 216 TYR A N 1
ATOM 1802 C CA . TYR A 1 216 ? 19.426 -20.155 -26.547 1.00 56.16 216 TYR A CA 1
ATOM 1803 C C . TYR A 1 216 ? 20.335 -18.937 -26.706 1.00 56.16 216 TYR A C 1
ATOM 1805 O O . TYR A 1 216 ? 20.987 -18.764 -27.739 1.00 56.16 216 TYR A O 1
ATOM 1813 N N . LEU A 1 217 ? 20.452 -18.127 -25.649 1.00 53.28 217 LEU A N 1
ATOM 1814 C CA . LEU A 1 217 ? 21.548 -17.167 -25.476 1.00 53.28 217 LEU A CA 1
ATOM 1815 C C . LEU A 1 217 ? 22.856 -17.945 -25.232 1.00 53.28 217 LEU A C 1
ATOM 1817 O O . LEU A 1 217 ? 23.448 -17.892 -24.159 1.00 53.28 217 LEU A O 1
ATOM 1821 N N . SER A 1 218 ? 23.293 -18.755 -26.196 1.00 53.62 218 SER A N 1
ATOM 1822 C CA . SER A 1 218 ? 24.597 -19.412 -26.108 1.00 53.62 218 SER A CA 1
ATOM 1823 C C . SER A 1 218 ? 25.690 -18.340 -26.147 1.00 53.62 218 SER A C 1
ATOM 1825 O O . SER A 1 218 ? 25.548 -17.406 -26.926 1.00 53.62 218 SER A O 1
ATOM 1827 N N . LYS A 1 219 ? 26.715 -18.479 -25.282 1.00 48.66 219 LYS A N 1
ATOM 1828 C CA . LYS A 1 219 ? 28.054 -17.828 -25.132 1.00 48.66 219 LYS A CA 1
ATOM 1829 C C . LYS A 1 219 ? 28.397 -16.468 -25.797 1.00 48.66 219 LYS A C 1
ATOM 1831 O O . LYS A 1 219 ? 29.280 -15.788 -25.291 1.00 48.66 219 LYS A O 1
ATOM 1836 N N . GLN A 1 220 ? 27.739 -16.041 -26.867 1.00 45.94 220 GLN A N 1
ATOM 1837 C CA . GLN A 1 220 ? 27.811 -14.730 -27.520 1.00 45.94 220 GLN A CA 1
ATOM 1838 C C . GLN A 1 220 ? 27.259 -13.577 -26.667 1.00 45.94 220 GLN A C 1
ATOM 1840 O O . GLN A 1 220 ? 27.535 -12.421 -26.972 1.00 45.94 220 GLN A O 1
ATOM 1845 N N . ALA A 1 221 ? 26.574 -13.862 -25.551 1.00 49.44 221 ALA A N 1
ATOM 1846 C CA . ALA A 1 221 ? 26.289 -12.855 -24.524 1.00 49.44 221 ALA A CA 1
ATOM 1847 C C . ALA A 1 221 ? 27.568 -12.212 -23.940 1.00 49.44 221 ALA A C 1
ATOM 1849 O O . ALA A 1 221 ? 27.480 -11.121 -23.390 1.00 49.44 221 ALA A O 1
ATOM 1850 N N . LYS A 1 222 ? 28.756 -12.809 -24.148 1.00 44.94 222 LYS A N 1
ATOM 1851 C CA . LYS A 1 222 ? 30.051 -12.170 -23.857 1.00 44.94 222 LYS A CA 1
ATOM 1852 C C . LYS A 1 222 ? 30.291 -10.852 -24.608 1.00 44.94 222 LYS A C 1
ATOM 1854 O O . LYS A 1 222 ? 31.085 -10.056 -24.139 1.00 44.94 222 LYS A O 1
ATOM 1859 N N . MET A 1 223 ? 29.587 -10.564 -25.712 1.00 46.47 223 MET A N 1
ATOM 1860 C CA . MET A 1 223 ? 29.673 -9.232 -26.340 1.00 46.47 223 MET A CA 1
ATOM 1861 C C . MET A 1 223 ? 29.080 -8.118 -25.462 1.00 46.47 223 MET A C 1
ATOM 1863 O O . MET A 1 223 ? 29.380 -6.951 -25.690 1.00 46.47 223 MET A O 1
ATOM 1867 N N . ILE A 1 224 ? 28.246 -8.450 -24.467 1.00 47.72 224 ILE A N 1
ATOM 1868 C CA . ILE A 1 224 ? 27.755 -7.475 -23.480 1.00 47.72 224 ILE A CA 1
ATOM 1869 C C . ILE A 1 224 ? 28.855 -7.144 -22.458 1.00 47.72 224 ILE A C 1
ATOM 1871 O O . ILE A 1 224 ? 28.927 -5.999 -22.019 1.00 47.72 224 ILE A O 1
ATOM 1875 N N . ASP A 1 225 ? 29.747 -8.092 -22.149 1.00 45.78 225 ASP A N 1
ATOM 1876 C CA . ASP A 1 225 ? 30.915 -7.852 -21.287 1.00 45.78 225 ASP A CA 1
ATOM 1877 C C . ASP A 1 225 ? 31.954 -6.934 -21.967 1.00 45.78 225 ASP A C 1
ATOM 1879 O O . ASP A 1 225 ? 32.697 -6.234 -21.283 1.00 45.78 225 ASP A O 1
ATOM 1883 N N . ASP A 1 226 ? 31.962 -6.877 -23.306 1.00 44.97 226 ASP A N 1
ATOM 1884 C CA . ASP A 1 226 ? 32.843 -6.015 -24.111 1.00 44.97 226 ASP A CA 1
ATOM 1885 C C . ASP A 1 226 ? 32.307 -4.583 -24.309 1.00 44.97 226 ASP A C 1
ATOM 1887 O O . ASP A 1 226 ? 32.979 -3.759 -24.942 1.00 44.97 226 ASP A O 1
ATOM 1891 N N . ILE A 1 227 ? 31.134 -4.238 -23.750 1.00 50.22 227 ILE A N 1
ATOM 1892 C CA . ILE A 1 227 ? 30.697 -2.836 -23.616 1.00 50.22 227 ILE A CA 1
ATOM 1893 C C . ILE A 1 227 ? 31.543 -2.196 -22.507 1.00 50.22 227 ILE A C 1
ATOM 1895 O O . ILE A 1 227 ? 31.092 -1.902 -21.401 1.00 50.22 227 ILE A O 1
ATOM 1899 N N . ASN A 1 228 ? 32.822 -2.006 -22.818 1.00 40.62 228 ASN A N 1
ATOM 1900 C CA . ASN A 1 228 ? 33.721 -1.165 -22.061 1.00 40.62 228 ASN A CA 1
ATOM 1901 C C . ASN A 1 228 ? 33.146 0.252 -22.075 1.00 40.62 228 ASN A C 1
ATOM 1903 O O . ASN A 1 228 ? 32.918 0.837 -23.136 1.00 40.62 228 ASN A O 1
ATOM 1907 N N . TYR A 1 229 ? 32.899 0.786 -20.882 1.00 50.25 229 TYR A N 1
ATOM 1908 C CA . TYR A 1 229 ? 32.615 2.198 -20.673 1.00 50.25 229 TYR A CA 1
ATOM 1909 C C . TYR A 1 229 ? 33.782 3.021 -21.245 1.00 50.25 229 TYR A C 1
ATOM 1911 O O . TYR A 1 229 ? 34.859 3.052 -20.649 1.00 50.25 229 TYR A O 1
ATOM 1919 N N . GLN A 1 230 ? 33.566 3.660 -22.397 1.00 36.81 230 GLN A N 1
ATOM 1920 C CA . GLN A 1 230 ? 34.299 4.862 -22.804 1.00 36.81 230 GLN A CA 1
ATOM 1921 C C . GLN A 1 230 ? 33.514 6.102 -22.380 1.00 36.81 230 GLN A C 1
ATOM 1923 O O . GLN A 1 230 ? 32.266 6.095 -22.523 1.00 36.81 230 GLN A O 1
#

Sequence (230 aa):
AFVGNRISNDYKAKMRTQYGYNFVWDGHQVDKSKDNSLLMHVLQYFYILPNVRFDDQFIYQNLDYYKGMFFDLEVSPVIDEINALTSNTTKEYHVMIPVGDDFGFVKGKQVFDKIDQLIVQLVNEGNSRKFNTIVKYSSLDEYFESLKQLNITFGNFKGDFLPYQEPFYGWEDLWTGYYSTRVNLKRVIRHVFNQLQSIKTFLIIRAVKANDNSVYLSKQAKMIDDINYQ

Radius of gyration: 23.88 Å; chains: 1; bounding box: 61×46×67 Å

InterPro domains:
  IPR000602 Glycoside hydrolase family 38, N-terminal domain [PF01074] (2-165)
  IPR011330 Glycoside hydrolase/deacetylase, beta/alpha-barrel [SSF88713] (2-166)
  IPR027291 Glycoside hydrolase 38, N-terminal domain superfamily [G3DSA:3.20.110.10] (1-167)
  IPR028995 Glycoside hydrolase families 57/38, central domain superfamily [SSF88688] (174-208)
  IPR037094 Glycoside hydrolase family 38, central domain superfamily [G3DSA:1.20.1270.50] (172-228)
  IPR050843 Glycosyl Hydrolase Family 38 [PTHR11607] (2-211)

Organism: NCBI:txid151035

Foldseek 3Di:
DEEAEQFALVVLVVCCVVFNQWAWEDEDCPDPVDDPIDTYGYDQHHLAAPPDDLPDCCCVVPVVVSLVVSCVRFPVSQVVNQVVQDPDPDDDGFTDGRHADVVGCPVVVSSVVVVVVNQVSNCVVCVVVVHNDHDDDDDPVRRVVVVVVRVTHTHYDYDDRPQRWYDDPNDTDTPCVVVPPPVVVVVVVVVVVVVVVVVVVVQVVVCVVVVHPDRDPPPPCCVVVVPPDD

Secondary structure (DSSP, 8-state):
-EEE--S-HHHHHHHHHHH-SEEEEE---S-TTS--EEEEEE-SS-SSSTT--TT-SHHHHTHHHHHHHHIIIIIHHHHHHHHHH---SS-----------TTTTTTHHHHHHHHHHHHHHHHHHHHHTT---------HHHHHHHHHHT----EEEES---S-EEEETTEEEETTHHHHTTHHHHHHHHHHHHHHHHHHHHHHHHHHHHT-S-----STTHHHHT----

pLDDT: mean 85.09, std 12.76, range [36.81, 98.06]